Protein AF-A0AAE0X734-F1 (afdb_monomer)

Structure (mmCIF, N/CA/C/O backbone):
data_AF-A0AAE0X734-F1
#
_entry.id   AF-A0AAE0X734-F1
#
loop_
_atom_site.group_PDB
_atom_site.id
_atom_site.type_symbol
_atom_site.label_atom_id
_atom_site.la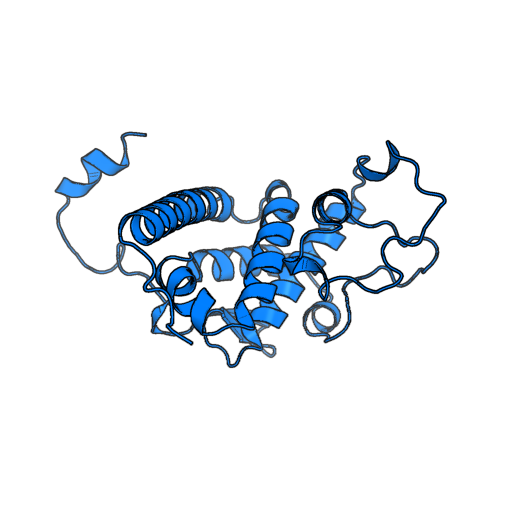bel_alt_id
_atom_site.label_comp_id
_atom_site.label_asym_id
_atom_site.label_entity_id
_atom_site.label_seq_id
_atom_site.pdbx_PDB_ins_code
_atom_site.Cartn_x
_atom_site.Cartn_y
_atom_site.Cartn_z
_atom_site.occupancy
_atom_site.B_iso_or_equiv
_atom_site.auth_seq_id
_atom_site.auth_comp_id
_atom_site.auth_asym_id
_atom_site.auth_atom_id
_atom_site.pdbx_PDB_model_num
ATOM 1 N N . MET A 1 1 ? 3.759 -25.746 28.589 1.00 38.75 1 MET A N 1
ATOM 2 C CA . MET A 1 1 ? 4.638 -24.587 28.319 1.00 38.75 1 MET A CA 1
ATOM 3 C C . MET A 1 1 ? 3.990 -23.387 28.977 1.00 38.75 1 MET A C 1
ATOM 5 O O . MET A 1 1 ? 2.780 -23.261 28.844 1.00 38.75 1 MET A O 1
ATOM 9 N N . VAL A 1 2 ? 4.739 -22.577 29.723 1.00 42.69 2 VAL A N 1
ATOM 10 C CA . VAL A 1 2 ? 4.215 -21.307 30.248 1.00 42.69 2 VAL A CA 1
ATOM 11 C C . VAL A 1 2 ? 4.235 -20.313 29.093 1.00 42.69 2 VAL A C 1
ATOM 13 O O . VAL A 1 2 ? 5.283 -20.139 28.474 1.00 42.69 2 VAL A O 1
ATOM 16 N N . GLY A 1 3 ? 3.092 -19.709 28.772 1.00 50.12 3 GLY A N 1
ATOM 17 C CA . GLY A 1 3 ? 3.089 -18.522 27.925 1.00 50.12 3 GLY A CA 1
ATOM 18 C C . GLY A 1 3 ? 3.701 -17.386 28.731 1.00 50.12 3 GLY A C 1
ATOM 19 O O . GLY A 1 3 ? 3.182 -17.062 29.795 1.00 50.12 3 GLY A O 1
ATOM 20 N N . SER A 1 4 ? 4.822 -16.832 28.274 1.00 60.72 4 SER A N 1
ATOM 21 C CA . SER A 1 4 ? 5.384 -15.626 28.874 1.00 60.72 4 SER A CA 1
ATOM 22 C C . SER A 1 4 ? 4.393 -14.484 28.679 1.00 60.72 4 SER A C 1
ATOM 24 O O . SER A 1 4 ? 4.141 -14.090 27.538 1.00 60.72 4 SER A O 1
ATOM 26 N N . GLU A 1 5 ? 3.836 -13.964 29.772 1.00 70.19 5 GLU A N 1
ATOM 27 C CA . GLU A 1 5 ? 3.133 -12.684 29.739 1.00 70.19 5 GLU A CA 1
ATOM 28 C C . GLU A 1 5 ? 4.082 -11.633 29.151 1.00 70.19 5 GLU A C 1
ATOM 30 O O . GLU A 1 5 ? 5.256 -11.568 29.523 1.00 70.19 5 GLU A O 1
ATOM 35 N N . ILE A 1 6 ? 3.5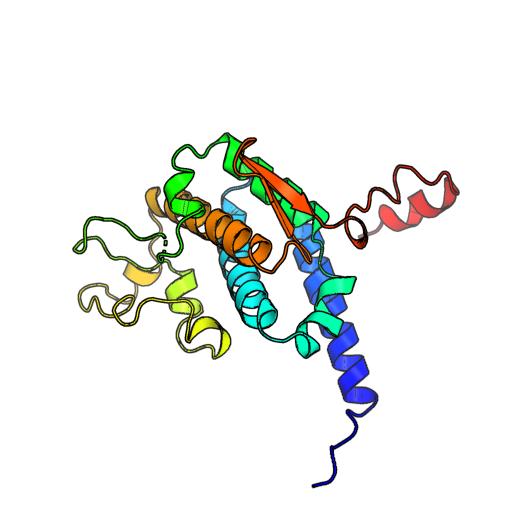92 -10.856 28.182 1.00 73.38 6 ILE A N 1
ATOM 36 C CA . ILE A 1 6 ? 4.374 -9.767 27.599 1.00 73.38 6 ILE A CA 1
ATOM 37 C C . ILE A 1 6 ? 4.492 -8.701 28.682 1.00 73.38 6 ILE A C 1
ATOM 39 O O . ILE A 1 6 ? 3.478 -8.173 29.138 1.00 73.38 6 ILE A O 1
ATOM 43 N N . ASP A 1 7 ? 5.717 -8.419 29.115 1.00 87.00 7 ASP A N 1
ATOM 44 C CA . ASP A 1 7 ? 5.946 -7.511 30.228 1.00 87.00 7 ASP A CA 1
ATOM 45 C C . ASP A 1 7 ? 5.502 -6.075 29.899 1.00 87.00 7 ASP A C 1
ATOM 47 O O . ASP A 1 7 ? 5.453 -5.643 28.741 1.00 87.00 7 ASP A O 1
ATOM 51 N N . GLU A 1 8 ? 5.195 -5.312 30.947 1.00 88.81 8 GLU A N 1
ATOM 52 C CA . GLU A 1 8 ? 4.686 -3.947 30.830 1.00 88.81 8 GLU A CA 1
ATOM 53 C C . GLU A 1 8 ? 5.662 -3.010 30.092 1.00 88.81 8 GLU A C 1
ATOM 55 O O . GLU A 1 8 ? 5.232 -2.099 29.382 1.00 88.81 8 GLU A O 1
ATOM 60 N N . SER A 1 9 ? 6.978 -3.236 30.191 1.00 92.06 9 SER A N 1
ATOM 61 C CA . SER A 1 9 ? 7.972 -2.450 29.456 1.00 92.06 9 SER A CA 1
ATOM 62 C C . SER A 1 9 ? 7.902 -2.757 27.960 1.00 92.06 9 SER A C 1
ATOM 64 O O . SER A 1 9 ? 7.831 -1.833 27.151 1.00 92.06 9 SER A O 1
ATOM 66 N N . THR A 1 10 ? 7.831 -4.032 27.573 1.00 91.38 10 THR A N 1
ATOM 67 C CA . THR A 1 10 ? 7.654 -4.450 26.172 1.00 91.38 10 THR A CA 1
ATOM 68 C C . THR A 1 10 ? 6.346 -3.922 25.571 1.00 91.38 10 THR A C 1
ATOM 70 O O . THR A 1 10 ? 6.359 -3.411 24.447 1.00 91.38 10 THR A O 1
ATOM 73 N N . LEU A 1 11 ? 5.234 -3.939 26.317 1.00 89.88 11 LEU A N 1
ATOM 74 C CA . LEU A 1 11 ? 3.968 -3.333 25.874 1.00 89.88 11 LEU A CA 1
ATOM 75 C C . LEU A 1 11 ? 4.073 -1.805 25.711 1.00 89.88 11 LEU A C 1
ATOM 77 O O . LEU A 1 11 ? 3.583 -1.256 24.720 1.00 89.88 11 LEU A O 1
ATOM 81 N N . ASN A 1 12 ? 4.760 -1.112 26.624 1.00 93.31 12 ASN A N 1
ATOM 82 C CA . ASN A 1 12 ? 5.011 0.328 26.511 1.00 93.31 12 ASN A CA 1
ATOM 83 C C . ASN A 1 12 ? 5.924 0.675 25.319 1.00 93.31 12 ASN A C 1
ATOM 85 O O . ASN A 1 12 ? 5.647 1.634 24.594 1.00 93.31 12 ASN A O 1
ATOM 89 N N . HIS A 1 13 ? 6.967 -0.119 25.056 1.00 95.06 13 HIS A N 1
ATOM 90 C CA . HIS A 1 13 ? 7.813 0.033 23.868 1.00 95.06 13 HIS A CA 1
ATOM 91 C C . HIS A 1 13 ? 7.010 -0.153 22.573 1.00 95.06 13 HIS A C 1
ATOM 93 O O . HIS A 1 13 ? 7.121 0.680 21.671 1.00 95.06 13 HIS A O 1
ATOM 99 N N . LEU A 1 14 ? 6.148 -1.176 22.499 1.00 94.00 14 LEU A N 1
ATOM 100 C CA . LEU A 1 14 ? 5.253 -1.393 21.357 1.00 94.00 14 LEU A CA 1
ATOM 101 C C . LEU A 1 14 ? 4.277 -0.220 21.169 1.00 94.00 14 LEU A C 1
ATOM 103 O O . LEU A 1 14 ? 4.145 0.290 20.057 1.00 94.00 14 LEU A O 1
ATOM 107 N N . SER A 1 15 ? 3.652 0.264 22.248 1.00 94.88 15 SER A N 1
ATOM 108 C CA . SER A 1 15 ? 2.751 1.425 22.209 1.00 94.88 15 SER A CA 1
ATOM 109 C C . SER A 1 15 ? 3.452 2.678 21.671 1.00 94.88 15 SER A C 1
ATOM 111 O O . SER A 1 15 ? 2.907 3.389 20.827 1.00 94.88 15 SER A O 1
ATOM 113 N N . ASN A 1 16 ? 4.688 2.938 22.105 1.00 96.19 16 ASN A N 1
ATOM 114 C CA . ASN A 1 16 ? 5.464 4.089 21.643 1.00 96.19 16 ASN A CA 1
ATOM 115 C C . ASN A 1 16 ? 5.935 3.937 20.186 1.00 96.19 16 ASN A C 1
ATOM 117 O O . ASN A 1 16 ? 5.898 4.914 19.436 1.00 96.19 16 ASN A O 1
ATOM 121 N N . ALA A 1 17 ? 6.299 2.725 19.755 1.00 96.44 17 ALA A N 1
ATOM 122 C CA . ALA A 1 17 ? 6.634 2.435 18.361 1.00 96.44 17 ALA A CA 1
ATOM 123 C C . ALA A 1 17 ? 5.426 2.620 17.423 1.00 96.44 17 ALA A C 1
ATOM 125 O O . ALA A 1 17 ? 5.559 3.260 16.380 1.00 96.44 17 ALA A O 1
ATOM 126 N N . LEU A 1 18 ? 4.240 2.139 17.818 1.00 96.00 18 LEU A N 1
ATOM 127 C CA . LEU A 1 18 ? 2.988 2.329 17.074 1.00 96.00 18 LEU A CA 1
ATOM 128 C C . LEU A 1 18 ? 2.607 3.813 16.978 1.00 96.00 18 LEU A C 1
ATOM 130 O O . LEU A 1 18 ? 2.321 4.295 15.884 1.00 96.00 18 LEU A O 1
ATOM 134 N N . LYS A 1 19 ? 2.687 4.571 18.082 1.00 95.88 19 LYS A N 1
ATOM 135 C CA . LYS A 1 19 ? 2.447 6.028 18.085 1.00 95.88 19 LYS A CA 1
ATOM 136 C C . LYS A 1 19 ? 3.405 6.774 17.155 1.00 95.88 19 LYS A C 1
ATOM 138 O O . LYS A 1 19 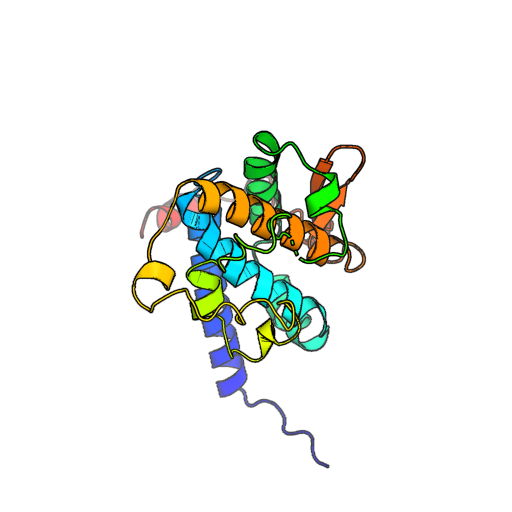? 2.968 7.660 16.423 1.00 95.88 19 LYS A O 1
ATOM 143 N N . LEU A 1 20 ? 4.696 6.430 17.165 1.00 97.31 20 LEU A N 1
ATOM 144 C CA . LEU A 1 20 ? 5.686 7.035 16.271 1.00 97.31 20 LEU A CA 1
ATOM 145 C C . LEU A 1 20 ? 5.372 6.716 14.804 1.00 97.31 20 LEU A C 1
ATOM 147 O O . LEU A 1 20 ? 5.245 7.638 14.000 1.00 97.31 20 LEU A O 1
ATOM 151 N N . ALA A 1 21 ? 5.180 5.434 14.478 1.00 97.00 21 ALA A N 1
ATOM 152 C CA . ALA A 1 21 ? 4.864 4.984 13.126 1.00 97.00 21 ALA A CA 1
ATOM 153 C C . ALA A 1 21 ? 3.587 5.651 12.595 1.00 97.00 21 ALA A C 1
ATOM 155 O O . ALA A 1 21 ? 3.639 6.337 11.576 1.00 97.00 21 ALA A O 1
ATOM 156 N N . ASN A 1 22 ? 2.476 5.561 13.332 1.00 95.56 22 ASN A N 1
ATOM 157 C CA . ASN A 1 22 ? 1.189 6.107 12.904 1.00 95.56 22 ASN A CA 1
ATOM 158 C C . ASN A 1 22 ? 1.201 7.643 12.791 1.00 95.56 22 ASN A C 1
ATOM 160 O O . ASN A 1 22 ? 0.490 8.184 11.939 1.00 95.56 22 ASN A O 1
ATOM 164 N N . ARG A 1 23 ? 2.041 8.363 13.558 1.00 96.00 23 ARG A N 1
ATOM 165 C CA . ARG A 1 23 ? 2.312 9.799 13.327 1.00 96.00 23 ARG A CA 1
ATOM 166 C C . ARG A 1 23 ? 3.054 10.034 12.007 1.00 96.00 23 ARG A C 1
ATOM 168 O O . ARG A 1 23 ? 2.645 10.910 11.248 1.00 96.00 23 ARG A O 1
ATOM 175 N N . THR A 1 24 ? 4.081 9.244 11.685 1.00 97.62 24 THR A N 1
ATOM 176 C CA . THR A 1 24 ? 4.768 9.320 10.382 1.00 97.62 24 THR A CA 1
ATOM 177 C C . THR A 1 24 ? 3.820 8.993 9.224 1.00 97.62 24 THR A C 1
ATOM 179 O O . THR A 1 24 ? 3.740 9.778 8.278 1.00 97.62 24 THR A O 1
ATOM 182 N N . HIS A 1 25 ? 3.029 7.915 9.320 1.00 97.06 25 HIS A N 1
ATOM 183 C CA . HIS A 1 25 ? 2.000 7.575 8.329 1.00 97.06 25 HIS A CA 1
ATOM 184 C C . HIS A 1 25 ? 1.011 8.727 8.139 1.00 97.06 25 HIS A C 1
ATOM 186 O O . HIS A 1 25 ? 0.711 9.086 7.005 1.00 97.06 25 HIS A O 1
ATOM 192 N N . ASN A 1 26 ? 0.560 9.362 9.227 1.00 94.38 26 ASN A N 1
ATOM 193 C CA . ASN A 1 26 ? -0.327 10.527 9.187 1.00 94.38 26 ASN A CA 1
ATOM 194 C C . ASN A 1 26 ? 0.264 11.725 8.424 1.00 94.38 26 ASN A C 1
ATOM 196 O O . ASN A 1 26 ? -0.477 12.403 7.709 1.00 94.38 26 ASN A O 1
ATOM 200 N N . VAL A 1 27 ? 1.561 12.009 8.572 1.00 96.38 27 VAL A N 1
ATOM 201 C CA . VAL A 1 27 ? 2.228 13.103 7.844 1.00 96.38 27 VAL A CA 1
ATOM 202 C C . VAL A 1 27 ? 2.369 12.753 6.362 1.00 96.38 27 VAL A C 1
ATOM 204 O O . VAL A 1 27 ? 1.988 13.548 5.503 1.00 96.38 27 VAL A O 1
ATOM 207 N N . VAL A 1 28 ? 2.856 11.549 6.043 1.00 96.94 28 VAL A N 1
ATOM 208 C CA . VAL A 1 28 ? 3.087 11.137 4.650 1.00 96.94 28 VAL A CA 1
ATOM 209 C C . VAL A 1 28 ? 1.767 11.012 3.877 1.00 96.94 28 VAL A C 1
ATOM 211 O O . VAL A 1 28 ? 1.656 11.537 2.772 1.00 96.94 28 VAL A O 1
ATOM 214 N N . LEU A 1 29 ? 0.726 10.423 4.476 1.00 95.31 29 LEU A N 1
ATOM 215 C CA . LEU A 1 29 ? -0.593 10.249 3.850 1.00 95.31 29 LEU A CA 1
ATOM 216 C C . LEU A 1 29 ? -1.385 11.553 3.637 1.00 95.31 29 LEU A C 1
ATOM 218 O O 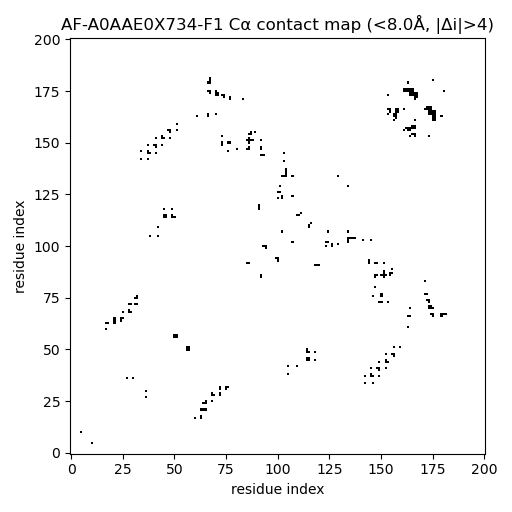. LEU A 1 29 ? -2.452 11.510 3.030 1.00 95.31 29 LEU A O 1
ATOM 222 N N . ARG A 1 30 ? -0.889 12.711 4.093 1.00 94.50 30 ARG A N 1
ATOM 223 C CA . ARG A 1 30 ? -1.461 14.031 3.760 1.00 94.50 30 ARG A CA 1
ATOM 224 C C . ARG A 1 30 ? -0.858 14.656 2.491 1.00 94.50 30 ARG A C 1
ATOM 226 O O . ARG A 1 30 ? -1.374 15.665 2.018 1.00 94.50 30 ARG A O 1
ATOM 233 N N . ARG A 1 31 ? 0.184 14.061 1.889 1.00 94.88 31 ARG A N 1
ATOM 234 C CA . ARG A 1 31 ? 0.775 14.497 0.602 1.00 94.88 31 ARG A CA 1
ATOM 235 C C . ARG A 1 31 ? -0.047 13.976 -0.588 1.00 94.88 31 ARG A C 1
ATOM 237 O O . ARG A 1 31 ? 0.426 13.182 -1.393 1.00 94.88 31 ARG A O 1
ATOM 244 N N . PHE A 1 32 ? -1.327 14.345 -0.630 1.00 90.50 32 PHE A N 1
ATOM 245 C CA . PHE A 1 32 ? -2.334 13.776 -1.533 1.00 90.50 32 PHE A CA 1
ATOM 246 C C . PHE A 1 32 ? -1.930 13.845 -3.016 1.00 90.50 32 PHE A C 1
ATOM 248 O O . PHE A 1 32 ? -1.692 14.928 -3.545 1.00 90.50 32 PHE A O 1
ATOM 255 N N . GLY A 1 33 ? -1.890 12.689 -3.688 1.00 87.19 33 GLY A N 1
ATOM 256 C CA . GLY A 1 33 ? -1.525 12.566 -5.105 1.00 87.19 33 GLY A CA 1
ATOM 257 C C . GLY A 1 33 ? -0.034 12.731 -5.428 1.00 87.19 33 GLY A C 1
ATOM 258 O O . GLY A 1 33 ? 0.325 12.702 -6.602 1.00 87.19 33 GLY A O 1
ATOM 259 N N . ASP A 1 34 ? 0.838 12.896 -4.430 1.00 93.44 34 ASP A N 1
ATOM 260 C CA . ASP A 1 34 ? 2.279 13.063 -4.632 1.00 93.44 34 ASP A CA 1
ATOM 261 C C . ASP A 1 34 ? 2.944 11.729 -5.043 1.00 93.44 34 ASP A C 1
ATOM 263 O O . ASP A 1 34 ? 2.954 10.785 -4.249 1.00 93.44 34 ASP A O 1
ATOM 267 N N . PRO A 1 35 ? 3.544 11.601 -6.242 1.00 91.44 35 PRO A N 1
ATOM 268 C CA . PRO A 1 35 ? 4.210 10.361 -6.640 1.00 91.44 35 PRO A CA 1
ATOM 269 C C . PRO A 1 35 ? 5.457 10.054 -5.793 1.00 91.44 35 PRO A C 1
ATOM 271 O O . PRO A 1 35 ? 5.845 8.892 -5.683 1.00 91.44 35 PRO A O 1
ATOM 274 N N . ASN A 1 36 ? 6.066 11.055 -5.143 1.00 94.19 36 ASN A N 1
ATOM 275 C CA . ASN A 1 36 ? 7.299 10.877 -4.368 1.00 94.19 36 ASN A CA 1
ATOM 276 C C . ASN A 1 36 ? 7.095 10.055 -3.081 1.00 94.19 36 ASN A C 1
ATOM 278 O O . ASN A 1 36 ? 8.070 9.578 -2.505 1.00 94.19 36 ASN A O 1
ATOM 282 N N . ILE A 1 37 ? 5.850 9.864 -2.619 1.00 96.56 37 ILE A N 1
ATOM 283 C CA . ILE A 1 37 ? 5.560 9.020 -1.446 1.00 96.56 37 ILE A CA 1
ATOM 284 C C . ILE A 1 37 ? 5.269 7.555 -1.804 1.00 96.56 37 ILE A C 1
ATOM 286 O O . ILE A 1 37 ? 5.144 6.726 -0.901 1.00 96.56 37 ILE A O 1
ATOM 290 N N . LEU A 1 38 ? 5.173 7.211 -3.094 1.00 97.00 38 LEU A N 1
ATOM 291 C CA . LEU A 1 38 ? 4.832 5.855 -3.535 1.00 97.00 38 LEU A CA 1
ATOM 292 C C . LEU A 1 38 ? 5.779 4.758 -2.997 1.00 97.00 38 LEU A C 1
ATOM 294 O O . LEU A 1 38 ? 5.243 3.741 -2.554 1.00 97.00 38 LEU A O 1
ATOM 298 N N . PRO A 1 39 ? 7.118 4.939 -2.911 1.00 97.19 39 PRO A N 1
ATOM 299 C CA . PRO A 1 39 ? 8.004 3.929 -2.316 1.00 97.19 39 PRO A CA 1
ATOM 300 C C . PRO A 1 39 ? 7.677 3.648 -0.844 1.00 97.19 39 PRO A C 1
ATOM 302 O O . PRO A 1 39 ? 7.587 2.499 -0.415 1.00 97.19 39 PRO A O 1
ATOM 305 N N . TYR A 1 40 ? 7.416 4.702 -0.063 1.00 97.94 40 TYR A N 1
ATOM 306 C CA . TYR A 1 40 ? 7.034 4.582 1.346 1.00 97.94 40 TYR A CA 1
ATOM 307 C C . TYR A 1 40 ? 5.681 3.876 1.518 1.00 97.94 40 TYR A C 1
ATOM 309 O O . TYR A 1 40 ? 5.513 3.061 2.430 1.00 97.94 40 TYR A O 1
ATOM 317 N N . LEU A 1 41 ? 4.716 4.167 0.637 1.00 98.06 41 LEU A N 1
ATOM 318 C CA . LEU A 1 41 ? 3.413 3.502 0.635 1.00 98.06 41 LEU A CA 1
ATOM 319 C C . LEU A 1 41 ? 3.516 2.032 0.222 1.00 98.06 41 LEU A C 1
ATOM 321 O O . LEU A 1 41 ? 2.845 1.203 0.825 1.00 98.06 41 LEU A O 1
ATOM 325 N N . HIS A 1 42 ? 4.366 1.689 -0.748 1.00 98.44 42 HIS A N 1
ATOM 326 C CA . HIS A 1 42 ? 4.612 0.303 -1.160 1.00 98.44 42 HIS A CA 1
ATOM 327 C C . HIS A 1 42 ? 5.216 -0.496 -0.001 1.00 98.44 42 HIS A C 1
ATOM 329 O O . HIS A 1 42 ? 4.635 -1.504 0.399 1.00 98.44 42 HIS A O 1
ATOM 335 N N . VAL A 1 43 ? 6.300 -0.003 0.609 1.00 98.50 43 VAL A N 1
ATOM 336 C CA . VAL A 1 43 ? 6.941 -0.616 1.790 1.00 98.50 43 VAL A CA 1
ATOM 337 C C . VAL A 1 43 ? 5.945 -0.774 2.947 1.00 98.50 43 VAL A C 1
ATOM 339 O O . VAL A 1 43 ? 5.804 -1.865 3.502 1.00 98.50 43 VAL A O 1
ATOM 342 N N . THR A 1 44 ? 5.198 0.288 3.273 1.00 98.31 44 THR A N 1
ATOM 343 C CA . THR A 1 44 ? 4.166 0.259 4.323 1.00 98.31 44 THR A CA 1
ATOM 344 C C . THR A 1 44 ? 3.095 -0.784 4.024 1.00 98.31 44 THR A C 1
ATOM 346 O O . THR A 1 44 ? 2.833 -1.650 4.854 1.00 98.31 44 THR A O 1
ATOM 349 N N . LEU A 1 45 ? 2.460 -0.726 2.852 1.00 98.44 45 LEU A N 1
ATOM 350 C CA . LEU A 1 45 ? 1.324 -1.590 2.543 1.00 98.44 45 LEU A CA 1
ATOM 351 C C . LEU A 1 45 ? 1.747 -3.049 2.330 1.00 98.44 45 LEU A C 1
ATOM 353 O O . LEU A 1 45 ? 0.947 -3.934 2.614 1.00 98.44 45 LEU A O 1
ATOM 357 N N . ALA A 1 46 ? 2.991 -3.329 1.929 1.00 98.38 46 ALA A N 1
ATOM 358 C CA . ALA A 1 46 ? 3.536 -4.687 1.917 1.00 98.38 46 ALA A CA 1
ATOM 359 C C . ALA A 1 46 ? 3.651 -5.258 3.345 1.00 98.38 46 ALA A C 1
ATOM 361 O O . ALA A 1 46 ? 3.221 -6.388 3.592 1.00 98.38 46 ALA A O 1
ATOM 362 N N . PHE A 1 47 ? 4.133 -4.459 4.305 1.00 98.12 47 PHE A N 1
ATOM 363 C CA . PHE A 1 47 ? 4.171 -4.833 5.723 1.00 98.12 47 PHE A CA 1
ATOM 364 C C . PHE A 1 47 ? 2.762 -5.017 6.317 1.00 98.12 47 PHE A C 1
ATOM 366 O O . PHE A 1 47 ? 2.488 -6.041 6.945 1.00 98.12 47 PHE A O 1
ATOM 373 N N . ILE A 1 48 ? 1.829 -4.093 6.050 1.00 97.75 48 ILE A N 1
ATOM 374 C CA . ILE A 1 48 ? 0.425 -4.225 6.478 1.00 97.75 48 ILE A CA 1
ATOM 375 C C . ILE A 1 48 ? -0.246 -5.448 5.835 1.00 97.75 48 ILE A C 1
ATOM 377 O O . ILE A 1 48 ? -0.962 -6.185 6.511 1.00 97.75 48 ILE A O 1
ATOM 381 N N . TYR A 1 49 ? 0.007 -5.725 4.554 1.00 97.75 49 TYR A N 1
ATOM 382 C CA . TYR A 1 49 ? -0.532 -6.905 3.876 1.00 97.75 49 TYR A CA 1
ATOM 383 C C . TYR A 1 49 ? 0.013 -8.217 4.462 1.00 97.75 49 TYR A C 1
ATOM 385 O O . TYR A 1 49 ? -0.752 -9.175 4.610 1.00 97.75 49 TYR A O 1
ATOM 393 N N . HIS A 1 50 ? 1.284 -8.260 4.874 1.00 97.38 50 HIS A N 1
ATOM 394 C CA . HIS A 1 50 ? 1.817 -9.387 5.638 1.00 97.38 50 HIS A CA 1
ATOM 395 C C . HIS A 1 50 ? 1.061 -9.561 6.964 1.00 97.38 50 HIS A C 1
ATOM 397 O O . HIS A 1 50 ? 0.441 -10.610 7.184 1.00 97.38 50 HIS A O 1
ATOM 403 N N . LEU A 1 51 ? 1.038 -8.513 7.800 1.00 96.19 51 LEU A N 1
ATOM 404 C CA . LEU A 1 51 ? 0.400 -8.534 9.122 1.00 96.19 51 LEU A CA 1
ATOM 405 C C . LEU A 1 51 ? -1.106 -8.815 9.063 1.00 96.19 51 LEU A C 1
ATOM 407 O O . LEU A 1 51 ? -1.618 -9.474 9.959 1.00 96.19 51 LEU A O 1
ATOM 411 N N . SER A 1 52 ? -1.794 -8.456 7.972 1.00 95.94 52 SER A N 1
ATOM 412 C CA . SER A 1 52 ? -3.211 -8.789 7.734 1.00 95.94 52 SER A CA 1
ATOM 413 C C . SER A 1 52 ? -3.531 -10.297 7.747 1.00 95.94 52 SER A C 1
ATOM 415 O O . SER A 1 52 ? -4.700 -10.681 7.717 1.00 95.94 52 SER A O 1
ATOM 417 N N . SER A 1 53 ? -2.503 -11.153 7.798 1.00 94.25 53 SER A N 1
ATOM 418 C CA . SER A 1 53 ? -2.606 -12.609 7.965 1.00 94.25 53 SER A CA 1
ATOM 419 C C . SER A 1 53 ? -2.618 -13.082 9.432 1.00 94.25 53 SER A C 1
ATOM 421 O O . SER A 1 53 ? -2.903 -14.253 9.662 1.00 94.25 53 SER A O 1
ATOM 423 N N . SER A 1 54 ? -2.314 -12.214 10.407 1.00 95.19 54 SER A N 1
ATOM 424 C CA . SER A 1 54 ? -2.346 -12.492 11.855 1.00 95.19 54 SER A CA 1
ATOM 425 C C . SER A 1 54 ? -3.357 -11.563 12.542 1.00 95.19 54 SER A C 1
ATOM 427 O O . SER A 1 54 ? -3.102 -10.360 12.671 1.00 95.19 54 SER A O 1
ATOM 429 N N . PRO A 1 55 ? -4.508 -12.086 13.006 1.00 94.69 55 PRO A N 1
ATOM 430 C CA . PRO A 1 55 ? -5.458 -11.319 13.811 1.00 94.69 55 PRO A CA 1
ATOM 431 C C . PRO A 1 55 ? -4.824 -10.716 15.072 1.00 94.69 55 PRO A C 1
ATOM 433 O O . PRO A 1 55 ? -5.199 -9.621 15.481 1.00 94.69 55 PRO A O 1
ATOM 436 N N . GLU A 1 56 ? -3.841 -11.403 15.654 1.00 94.44 56 GLU A N 1
ATOM 437 C CA . GLU A 1 56 ? -3.141 -11.017 16.880 1.00 94.44 56 GLU A CA 1
ATOM 438 C C . GLU A 1 56 ? -2.302 -9.753 16.661 1.00 94.44 56 GLU A C 1
ATOM 440 O O . GLU A 1 56 ? -2.417 -8.797 17.423 1.00 94.44 56 GLU A O 1
ATOM 445 N N . ALA A 1 57 ? -1.510 -9.699 15.584 1.00 94.19 57 ALA A N 1
ATOM 446 C CA . ALA A 1 57 ? -0.737 -8.506 15.242 1.00 94.19 57 ALA A CA 1
ATOM 447 C C . ALA A 1 57 ? -1.645 -7.331 14.835 1.00 94.19 57 ALA A C 1
ATOM 449 O O . ALA A 1 57 ? -1.410 -6.184 15.227 1.00 94.19 57 ALA A O 1
ATOM 450 N N . MET A 1 58 ? -2.718 -7.615 14.089 1.00 96.44 58 MET A N 1
ATOM 451 C CA . MET A 1 58 ? -3.679 -6.590 13.678 1.00 96.44 58 MET A CA 1
ATOM 452 C C . MET A 1 58 ? -4.506 -6.043 14.847 1.00 96.44 58 MET A C 1
ATOM 454 O O . MET A 1 58 ? -4.935 -4.897 14.764 1.00 96.44 58 MET A O 1
ATOM 458 N N . ALA A 1 59 ? -4.682 -6.781 15.948 1.00 95.38 59 ALA A N 1
ATOM 459 C CA . ALA A 1 59 ? -5.351 -6.269 17.146 1.00 95.38 59 ALA A CA 1
ATOM 460 C C . ALA A 1 59 ? -4.616 -5.066 17.772 1.00 95.38 59 ALA A C 1
ATOM 462 O O . ALA A 1 59 ? -5.270 -4.165 18.293 1.00 95.38 59 ALA A O 1
ATOM 463 N N . TYR A 1 60 ? -3.282 -5.017 17.671 1.00 94.56 60 TYR A N 1
ATOM 464 C CA . TYR A 1 60 ? -2.476 -3.877 18.127 1.00 94.56 60 TYR A CA 1
ATOM 465 C C . TYR A 1 60 ? -2.347 -2.775 17.070 1.00 94.56 60 TYR A C 1
ATOM 467 O O . TYR A 1 60 ? -2.374 -1.596 17.409 1.00 94.56 60 TYR A O 1
ATOM 475 N N . LEU A 1 61 ? -2.181 -3.138 15.793 1.00 94.81 61 LEU A N 1
ATOM 476 C CA . LEU A 1 61 ? -1.899 -2.161 14.735 1.00 94.81 61 LEU A CA 1
ATOM 477 C C . LEU A 1 61 ? -3.158 -1.478 14.187 1.00 94.81 61 LEU A C 1
ATOM 479 O O . LEU A 1 61 ? -3.149 -0.275 13.931 1.00 94.81 61 LEU A O 1
ATOM 483 N N . ALA A 1 62 ? -4.232 -2.236 13.966 1.00 95.81 62 ALA A N 1
ATOM 484 C CA . ALA A 1 62 ? -5.397 -1.752 13.236 1.00 95.81 62 ALA A CA 1
ATOM 485 C C . ALA A 1 62 ? -6.202 -0.624 13.912 1.00 95.81 62 ALA A C 1
ATOM 487 O O . ALA A 1 62 ? -6.796 0.135 13.150 1.00 95.81 62 ALA A O 1
ATOM 488 N N . PRO A 1 63 ? -6.272 -0.480 15.254 1.00 94.81 63 PRO A N 1
ATOM 489 C CA . PRO A 1 63 ? -6.997 0.629 15.883 1.00 94.81 63 PRO A CA 1
ATOM 490 C C . PRO A 1 63 ? -6.443 2.013 15.516 1.00 94.81 63 PRO A C 1
ATOM 492 O O . PRO A 1 63 ? -7.217 2.900 15.170 1.00 94.81 63 PRO A O 1
ATOM 495 N N . ASP A 1 64 ? -5.116 2.170 15.541 1.00 93.69 64 ASP A N 1
ATOM 496 C CA . ASP A 1 64 ? -4.437 3.464 15.371 1.00 93.69 64 ASP A CA 1
ATOM 497 C C . ASP A 1 64 ? -3.939 3.721 13.933 1.00 93.69 64 ASP A C 1
ATOM 499 O O . ASP A 1 64 ? -3.538 4.842 13.600 1.00 93.69 64 ASP A O 1
ATOM 503 N N . PHE A 1 65 ? -3.921 2.698 13.068 1.00 96.69 65 PHE A N 1
ATOM 504 C CA . PHE A 1 65 ? -3.455 2.855 11.689 1.00 96.69 65 PHE A CA 1
ATOM 505 C C . PHE A 1 65 ? -4.420 3.745 10.876 1.00 96.69 65 PHE A C 1
ATOM 507 O O . PHE A 1 65 ? -5.635 3.538 10.913 1.00 96.69 65 PHE A O 1
ATOM 514 N N . PRO A 1 66 ? -3.926 4.731 10.099 1.00 96.56 66 PRO A N 1
ATOM 515 C CA . PRO A 1 66 ? -4.763 5.747 9.450 1.00 96.56 66 PRO A CA 1
ATOM 516 C C . PRO A 1 66 ? -5.479 5.247 8.175 1.00 96.56 66 PRO A C 1
ATOM 518 O O . PRO A 1 66 ? -5.272 5.760 7.068 1.00 96.56 66 PRO A O 1
ATOM 521 N N . TRP A 1 67 ? -6.367 4.257 8.316 1.00 97.56 67 TRP A N 1
ATOM 522 C CA . TRP A 1 67 ? -7.099 3.611 7.217 1.00 97.56 67 TRP A CA 1
ATOM 523 C C . TRP A 1 67 ? -7.865 4.592 6.324 1.00 97.56 67 TRP A C 1
ATOM 525 O O . TRP A 1 67 ? -7.767 4.499 5.102 1.00 97.56 67 TRP A O 1
ATOM 535 N N . LYS A 1 68 ? -8.578 5.574 6.899 1.00 96.31 68 LYS A N 1
ATOM 536 C CA . LYS A 1 68 ? -9.352 6.552 6.112 1.00 96.31 68 LYS A CA 1
ATOM 537 C C . LYS A 1 68 ? -8.452 7.427 5.233 1.00 96.31 68 LYS A C 1
ATOM 539 O O . LYS A 1 68 ? -8.769 7.633 4.064 1.00 96.31 68 LYS A O 1
ATOM 544 N N . LEU A 1 69 ? -7.305 7.883 5.752 1.00 96.38 69 LEU A N 1
ATOM 545 C CA . LEU A 1 69 ? -6.306 8.605 4.951 1.00 96.38 69 LEU A CA 1
ATOM 546 C C . LEU A 1 69 ? -5.668 7.696 3.893 1.00 96.38 69 LEU A C 1
ATOM 548 O O . LEU A 1 69 ? -5.415 8.150 2.782 1.00 96.38 69 LEU A O 1
ATOM 552 N N . THR A 1 70 ? -5.471 6.411 4.202 1.00 97.69 70 THR A N 1
ATOM 553 C CA . THR A 1 70 ? -4.983 5.410 3.240 1.00 97.69 70 THR A CA 1
ATOM 554 C C . THR A 1 70 ? -5.961 5.239 2.074 1.00 97.69 70 THR A C 1
ATOM 556 O O . THR A 1 70 ? -5.553 5.369 0.925 1.00 97.69 70 THR A O 1
ATOM 559 N N . ALA A 1 71 ? -7.257 5.044 2.340 1.00 98.00 71 ALA A N 1
ATOM 560 C CA . ALA A 1 71 ? -8.286 4.948 1.300 1.00 98.00 71 ALA A CA 1
ATOM 561 C C . ALA A 1 71 ? -8.381 6.231 0.451 1.00 98.00 71 ALA A C 1
ATOM 563 O O . ALA A 1 71 ? -8.397 6.161 -0.777 1.00 98.00 71 ALA A O 1
ATOM 564 N N . VAL A 1 72 ? -8.366 7.412 1.087 1.00 97.00 72 VAL A N 1
ATOM 565 C CA . VAL A 1 72 ? -8.340 8.705 0.376 1.00 97.00 72 VAL A CA 1
ATOM 566 C C . VAL A 1 72 ? -7.099 8.820 -0.514 1.00 97.00 72 VAL A C 1
ATOM 568 O O . VAL A 1 72 ? -7.228 9.204 -1.675 1.00 97.00 72 VAL A O 1
ATOM 571 N N . MET A 1 73 ? -5.917 8.445 -0.016 1.00 96.88 73 MET A N 1
ATOM 572 C CA . MET A 1 73 ? -4.671 8.471 -0.783 1.00 96.88 73 MET A CA 1
ATOM 573 C C . MET A 1 73 ? -4.718 7.532 -1.995 1.00 96.88 73 MET A C 1
ATOM 575 O O . MET A 1 73 ? -4.435 7.969 -3.111 1.00 96.88 73 MET A O 1
ATOM 579 N N . LEU A 1 74 ? -5.135 6.275 -1.808 1.00 97.75 74 LEU A N 1
ATOM 580 C CA . LEU A 1 74 ? -5.292 5.310 -2.901 1.00 97.75 74 LEU A CA 1
ATOM 581 C C . LEU A 1 74 ? -6.254 5.845 -3.980 1.00 97.75 74 LEU A C 1
ATOM 583 O O . LEU A 1 74 ? -5.937 5.801 -5.169 1.00 97.75 74 LEU A O 1
ATOM 587 N N . ASN A 1 75 ? -7.364 6.469 -3.570 1.00 97.62 75 ASN A N 1
ATOM 588 C CA . ASN A 1 75 ? -8.302 7.131 -4.480 1.00 97.62 75 ASN A CA 1
ATOM 589 C C . ASN A 1 75 ? -7.701 8.334 -5.229 1.00 97.62 75 ASN A C 1
ATOM 591 O O . ASN A 1 75 ? -8.176 8.655 -6.319 1.00 97.62 75 ASN A O 1
ATOM 595 N N . THR A 1 76 ? -6.662 9.005 -4.711 1.00 96.44 76 THR A N 1
ATOM 596 C CA . THR A 1 76 ? -5.964 10.047 -5.490 1.00 96.44 76 THR A CA 1
ATOM 597 C C . THR A 1 76 ? -5.157 9.460 -6.643 1.00 96.44 76 THR A C 1
ATOM 599 O O . THR A 1 76 ? -5.173 10.026 -7.734 1.00 96.44 76 THR A O 1
ATOM 602 N N . PHE A 1 77 ? -4.529 8.297 -6.445 1.00 95.12 77 PHE A N 1
ATOM 603 C CA . PHE A 1 77 ? -3.767 7.618 -7.491 1.00 95.12 77 PHE A CA 1
ATOM 604 C C . PHE A 1 77 ? -4.673 6.953 -8.538 1.00 95.12 77 PHE A C 1
ATOM 606 O O . PHE A 1 77 ? -4.386 7.081 -9.732 1.00 95.12 77 PHE A O 1
ATOM 613 N N . LEU A 1 78 ? -5.796 6.344 -8.122 1.00 94.69 78 LEU A N 1
ATOM 614 C CA . LEU A 1 78 ? -6.790 5.736 -9.027 1.00 94.69 78 LEU A CA 1
ATOM 615 C C . LEU A 1 78 ? -7.289 6.693 -10.118 1.00 94.69 78 LEU A C 1
ATOM 617 O O . LEU A 1 78 ? -7.441 6.282 -11.261 1.00 94.69 78 LEU A O 1
ATOM 621 N N . ARG A 1 79 ? -7.453 7.990 -9.816 1.00 92.12 79 ARG A N 1
ATOM 622 C CA . ARG A 1 79 ? -7.858 9.020 -10.802 1.00 92.12 79 ARG A CA 1
ATOM 623 C C . ARG A 1 79 ? -6.946 9.109 -12.032 1.00 92.12 79 ARG A C 1
ATOM 625 O O . ARG A 1 79 ? -7.366 9.631 -13.058 1.00 92.12 79 ARG A O 1
ATOM 632 N N . SER A 1 80 ? -5.702 8.647 -11.908 1.00 87.12 80 SER A N 1
ATOM 633 C CA . SER A 1 80 ? -4.683 8.634 -12.966 1.00 87.12 80 SER A CA 1
ATOM 634 C C . SER A 1 80 ? -4.356 7.227 -13.477 1.00 87.12 80 SER A C 1
ATOM 636 O O . SER A 1 80 ? -3.388 7.054 -14.212 1.00 87.12 80 SER A O 1
ATOM 638 N N . PHE A 1 81 ? -5.107 6.215 -13.039 1.00 89.94 81 PHE A N 1
ATOM 639 C CA . PHE A 1 81 ? -4.838 4.812 -13.314 1.00 89.94 81 PHE A CA 1
ATOM 640 C C . PHE A 1 81 ? -5.968 4.212 -14.157 1.00 89.94 81 PHE A C 1
ATOM 642 O O . PHE A 1 81 ? -7.145 4.494 -13.944 1.00 89.94 81 PHE A O 1
ATOM 649 N N . HIS A 1 82 ? -5.610 3.408 -15.157 1.00 87.06 82 HIS A N 1
ATOM 650 C CA . HIS A 1 82 ? -6.567 2.926 -16.162 1.00 87.06 82 HIS A CA 1
ATOM 651 C C . HIS A 1 82 ? -6.712 1.398 -16.184 1.00 87.06 82 HIS A C 1
ATOM 653 O O . HIS A 1 82 ? -7.735 0.880 -16.627 1.00 87.06 82 HIS A O 1
ATOM 659 N N . SER A 1 83 ? -5.724 0.665 -15.668 1.00 88.62 83 SER A N 1
ATOM 660 C CA . SER A 1 83 ? -5.607 -0.790 -15.824 1.00 88.62 83 SER A CA 1
ATOM 661 C C . SER A 1 83 ? -6.157 -1.562 -14.618 1.00 88.62 83 SER A C 1
ATOM 663 O O . SER A 1 83 ? -5.451 -2.390 -14.043 1.00 88.62 83 SER A O 1
ATOM 665 N N . HIS A 1 84 ? -7.396 -1.276 -14.203 1.00 92.50 84 HIS A N 1
ATOM 666 C CA . HIS A 1 84 ? -8.018 -1.800 -12.971 1.00 92.50 84 HIS A CA 1
ATOM 667 C C . HIS A 1 84 ? -7.897 -3.328 -12.808 1.00 92.50 84 HIS A C 1
ATOM 669 O O . HIS A 1 84 ? -7.454 -3.812 -11.766 1.00 92.50 84 HIS A O 1
ATOM 675 N N . SER A 1 85 ? -8.083 -4.083 -13.892 1.00 92.94 85 SER A N 1
ATOM 676 C CA . SER A 1 85 ? -7.930 -5.545 -13.910 1.00 92.94 85 SER A CA 1
ATOM 677 C C . SER A 1 85 ? -6.528 -6.065 -13.532 1.00 92.94 85 SER A C 1
ATOM 679 O O . SER A 1 85 ? -6.380 -7.247 -13.218 1.00 92.94 85 SER A O 1
ATOM 681 N N . ARG A 1 86 ? -5.480 -5.223 -13.561 1.00 92.31 86 ARG A N 1
ATOM 682 C CA . ARG A 1 86 ? -4.129 -5.569 -13.070 1.00 92.31 86 ARG A CA 1
ATOM 683 C C . ARG A 1 86 ? -4.026 -5.460 -11.545 1.00 92.31 86 ARG A C 1
ATOM 685 O O . ARG A 1 86 ? -3.390 -6.316 -10.934 1.00 92.31 86 ARG A O 1
ATOM 692 N N . ILE A 1 87 ? -4.683 -4.474 -10.924 1.00 95.50 87 ILE A N 1
ATOM 693 C CA . ILE A 1 87 ? -4.659 -4.272 -9.461 1.00 95.50 87 ILE A CA 1
ATOM 694 C C . ILE A 1 87 ? -5.667 -5.164 -8.721 1.00 95.50 87 ILE A C 1
ATOM 696 O O . ILE A 1 87 ? -5.394 -5.597 -7.605 1.00 95.50 87 ILE A O 1
ATOM 700 N N . GLU A 1 88 ? -6.772 -5.519 -9.380 1.00 95.69 88 GLU A N 1
ATOM 701 C CA . GLU A 1 88 ? -7.774 -6.494 -8.913 1.00 95.69 88 GLU A CA 1
ATOM 702 C C . GLU A 1 88 ? -7.276 -7.953 -9.017 1.00 95.69 88 GLU A C 1
ATOM 704 O O . GLU A 1 88 ? -7.831 -8.872 -8.408 1.00 95.69 88 GLU A O 1
ATOM 709 N N . SER A 1 89 ? -6.210 -8.183 -9.790 1.00 93.69 89 SER A N 1
ATOM 710 C CA . SER A 1 89 ? -5.628 -9.504 -10.021 1.00 93.69 89 SER A CA 1
ATOM 711 C C . SER A 1 89 ? -5.035 -10.122 -8.753 1.00 93.69 89 SER A C 1
ATOM 713 O O . SER A 1 89 ? -4.461 -9.455 -7.897 1.00 93.69 89 SER A O 1
ATOM 715 N N . GLN A 1 90 ? -5.061 -11.453 -8.673 1.00 91.94 90 GLN A N 1
ATOM 716 C CA . GLN A 1 90 ? -4.334 -12.201 -7.639 1.00 91.94 90 GLN A CA 1
ATOM 717 C C . GLN A 1 90 ? -2.831 -12.363 -7.947 1.00 91.94 90 GLN A C 1
ATOM 719 O O . GLN A 1 90 ? -2.091 -12.875 -7.103 1.00 91.94 90 GLN A O 1
ATOM 724 N N . ARG A 1 91 ? -2.370 -11.970 -9.147 1.00 92.19 91 ARG A N 1
ATOM 725 C CA . ARG A 1 91 ? -0.979 -12.137 -9.608 1.00 92.19 91 ARG A CA 1
ATOM 726 C C . ARG A 1 91 ? -0.089 -10.953 -9.226 1.00 92.19 91 ARG A C 1
ATOM 728 O O . ARG A 1 91 ? -0.525 -9.808 -9.206 1.00 92.19 91 ARG A O 1
ATOM 735 N N . PHE A 1 92 ? 1.190 -11.235 -8.981 1.00 93.31 92 PHE A N 1
ATOM 736 C CA . PHE A 1 92 ? 2.162 -10.211 -8.609 1.00 93.31 92 PHE A CA 1
ATOM 737 C C . PHE A 1 92 ? 2.398 -9.174 -9.729 1.00 93.31 92 PHE A C 1
ATOM 739 O O . PHE A 1 92 ? 2.463 -9.516 -10.910 1.00 93.31 92 PHE A O 1
ATOM 746 N N . PRO A 1 93 ? 2.528 -7.894 -9.352 1.00 91.62 93 PRO A N 1
ATOM 747 C CA . PRO A 1 93 ? 2.098 -6.254 -10.688 1.00 91.62 93 PRO A CA 1
ATOM 748 C C . PRO A 1 93 ? 3.237 -6.017 -11.684 1.00 91.62 93 PRO A C 1
ATOM 750 O O . PRO A 1 93 ? 3.725 -4.900 -11.799 1.00 91.62 93 PRO A O 1
ATOM 753 N N . GLN A 1 94 ? 3.782 -7.101 -12.241 1.00 85.44 94 GLN A N 1
ATOM 754 C CA . GLN A 1 94 ? 5.045 -7.072 -12.993 1.00 85.44 94 GLN A CA 1
ATOM 755 C C . GLN A 1 94 ? 4.899 -6.621 -14.458 1.00 85.44 94 GLN A C 1
ATOM 757 O O . GLN A 1 94 ? 3.823 -6.711 -15.057 1.00 85.44 94 GLN A O 1
ATOM 762 N N . SER A 1 95 ? 6.014 -6.187 -15.056 1.00 75.50 95 SER A N 1
ATOM 763 C CA . SER A 1 95 ? 6.129 -6.025 -16.510 1.00 75.50 95 SER A CA 1
ATOM 764 C C . SER A 1 95 ? 5.894 -7.362 -17.221 1.00 75.50 95 SER A C 1
ATOM 766 O O . SER A 1 95 ? 6.400 -8.407 -16.804 1.00 75.50 95 SER A O 1
ATOM 768 N N . GLU A 1 96 ? 5.124 -7.333 -18.308 1.00 68.12 96 GLU A N 1
ATOM 769 C CA . GLU A 1 96 ? 4.836 -8.516 -19.132 1.00 68.12 96 GLU A CA 1
ATOM 770 C C . GLU A 1 96 ? 6.058 -8.944 -19.959 1.00 68.12 96 GLU A C 1
ATOM 772 O O . GLU A 1 96 ? 6.204 -10.119 -20.302 1.00 68.12 96 GLU A O 1
ATOM 777 N N . ASN A 1 97 ? 6.988 -8.018 -20.220 1.00 68.19 97 ASN A N 1
ATOM 778 C CA . ASN A 1 97 ? 8.270 -8.346 -20.825 1.00 68.19 97 ASN A CA 1
ATOM 779 C C . ASN A 1 97 ? 9.225 -8.901 -19.758 1.00 68.19 97 ASN A C 1
ATOM 781 O O . ASN A 1 97 ? 9.851 -8.152 -19.009 1.00 68.19 97 ASN A O 1
ATOM 785 N N . ALA A 1 98 ? 9.388 -10.226 -19.739 1.00 59.84 98 ALA A N 1
ATOM 786 C CA . ALA A 1 98 ? 10.266 -10.922 -18.800 1.00 59.84 98 ALA A CA 1
ATOM 787 C C . ALA A 1 98 ? 11.748 -10.486 -18.863 1.00 59.84 98 ALA A C 1
ATOM 789 O O . ALA A 1 98 ? 12.466 -10.678 -17.885 1.00 59.84 98 ALA A O 1
ATOM 790 N N . GLN A 1 99 ? 12.214 -9.881 -19.966 1.00 57.66 99 GLN A N 1
ATOM 791 C CA . GLN A 1 99 ? 13.576 -9.330 -20.065 1.00 57.66 99 GLN A CA 1
ATOM 792 C C . GLN A 1 99 ? 13.718 -7.936 -19.429 1.00 57.66 99 GLN A C 1
ATOM 794 O O . GLN A 1 99 ? 14.835 -7.499 -19.181 1.00 57.66 99 GLN A O 1
ATOM 799 N N . VAL A 1 100 ? 12.603 -7.263 -19.123 1.00 64.62 100 VAL A N 1
ATOM 800 C CA . VAL A 1 100 ? 12.543 -5.962 -18.425 1.00 64.62 100 VAL A CA 1
ATOM 801 C C . VAL A 1 100 ? 12.042 -6.167 -16.984 1.00 64.62 100 VAL A C 1
ATOM 803 O O . VAL A 1 100 ? 11.404 -5.310 -16.381 1.00 64.62 100 VAL A O 1
ATOM 806 N N . ARG A 1 101 ? 12.322 -7.341 -16.401 1.00 74.06 101 ARG A N 1
ATOM 807 C CA . ARG A 1 101 ? 12.152 -7.582 -14.963 1.00 74.06 101 ARG A CA 1
ATOM 808 C C . ARG A 1 101 ? 13.268 -6.870 -14.206 1.00 74.06 101 ARG A C 1
ATOM 810 O O . ARG A 1 101 ? 14.389 -7.376 -14.106 1.00 74.06 101 ARG A O 1
ATOM 817 N N . ARG A 1 102 ? 12.928 -5.689 -13.702 1.00 83.12 102 ARG A N 1
ATOM 818 C CA . ARG A 1 102 ? 13.787 -4.795 -12.931 1.00 83.12 102 ARG A CA 1
ATOM 819 C C . ARG A 1 102 ? 13.048 -4.455 -11.631 1.00 83.12 102 ARG A C 1
ATOM 821 O O . ARG A 1 102 ? 12.155 -3.613 -11.670 1.00 83.12 102 ARG A O 1
ATOM 828 N N . PRO A 1 103 ? 13.330 -5.156 -10.516 1.00 91.94 103 PRO A N 1
ATOM 829 C CA . PRO A 1 103 ? 12.747 -4.830 -9.219 1.00 91.94 103 PRO A CA 1
ATOM 830 C C . PRO A 1 103 ? 13.001 -3.368 -8.851 1.00 91.94 103 PRO A C 1
ATOM 832 O O . PRO A 1 103 ? 14.008 -2.779 -9.252 1.00 91.94 103 PRO A O 1
ATOM 835 N N . LEU A 1 104 ? 12.083 -2.787 -8.086 1.00 94.00 104 LEU A N 1
ATOM 836 C CA . LEU A 1 104 ? 12.196 -1.400 -7.643 1.00 94.00 104 LEU A CA 1
ATOM 837 C C . LEU A 1 104 ? 13.333 -1.253 -6.607 1.00 94.00 104 LEU A C 1
ATOM 839 O O . LEU A 1 104 ? 13.642 -2.228 -5.914 1.00 94.00 104 LEU A O 1
ATOM 843 N N . PRO A 1 105 ? 13.936 -0.061 -6.432 1.00 95.19 105 PRO A N 1
ATOM 844 C CA . PRO A 1 105 ? 14.943 0.167 -5.389 1.00 95.19 105 PRO A CA 1
ATOM 845 C C . PRO A 1 105 ? 14.468 -0.275 -3.993 1.00 95.19 105 PRO A C 1
ATOM 847 O O . PRO A 1 105 ? 15.199 -0.923 -3.242 1.00 95.19 105 PRO A O 1
ATOM 850 N N . GLU A 1 106 ? 13.199 -0.018 -3.669 1.00 96.38 106 GLU A N 1
ATOM 851 C CA . GLU A 1 106 ? 12.562 -0.472 -2.433 1.00 96.38 106 GLU A CA 1
ATOM 852 C C . GLU A 1 106 ? 12.322 -1.992 -2.368 1.00 96.38 106 GLU A C 1
ATOM 854 O O . GLU A 1 106 ? 12.321 -2.545 -1.269 1.00 96.38 106 GLU A O 1
ATOM 859 N N . ASP A 1 107 ? 12.191 -2.700 -3.497 1.00 95.81 107 ASP A N 1
ATOM 860 C CA . ASP A 1 107 ? 12.125 -4.169 -3.502 1.00 95.81 107 ASP A CA 1
ATOM 861 C C . ASP A 1 107 ? 13.463 -4.761 -3.053 1.00 95.81 107 ASP A C 1
ATOM 863 O O . ASP A 1 107 ? 13.496 -5.673 -2.224 1.00 95.81 107 ASP A O 1
ATOM 867 N N . TYR A 1 108 ? 14.575 -4.218 -3.565 1.00 94.62 108 TYR A N 1
ATOM 868 C CA . TYR A 1 108 ? 15.917 -4.602 -3.128 1.00 94.62 108 TYR A CA 1
ATOM 869 C C . TYR A 1 108 ? 16.153 -4.247 -1.654 1.00 94.62 108 TYR A C 1
ATOM 871 O O . TYR A 1 108 ? 16.689 -5.079 -0.924 1.00 94.62 108 TYR A O 1
ATOM 879 N N . ALA A 1 109 ? 15.688 -3.083 -1.187 1.00 95.19 109 ALA A N 1
ATOM 880 C CA . ALA A 1 109 ? 15.779 -2.690 0.223 1.00 95.19 109 ALA A CA 1
ATOM 881 C C . ALA A 1 109 ? 14.924 -3.566 1.167 1.00 95.19 109 ALA A C 1
ATOM 883 O O . ALA A 1 109 ? 15.289 -3.766 2.324 1.00 95.19 109 ALA A O 1
ATOM 884 N N . MET A 1 110 ? 13.801 -4.114 0.686 1.00 97.00 110 MET A N 1
ATOM 885 C CA . MET A 1 110 ? 12.971 -5.065 1.437 1.00 97.00 110 MET A CA 1
ATOM 886 C C . MET A 1 110 ? 13.496 -6.511 1.396 1.00 9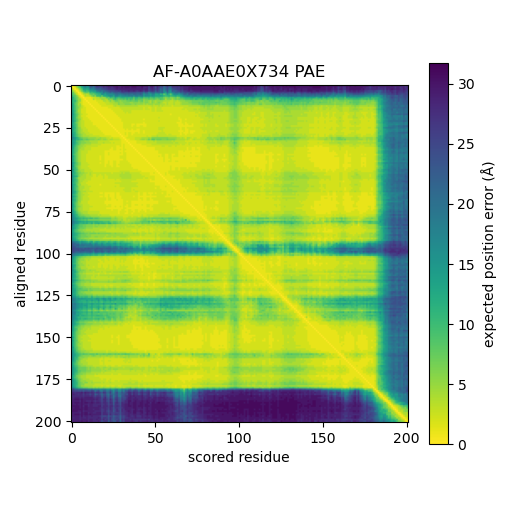7.00 110 MET A C 1
ATOM 888 O O . MET A 1 110 ? 13.069 -7.343 2.202 1.00 97.00 110 MET A O 1
ATOM 892 N N . ARG A 1 111 ? 14.391 -6.853 0.461 1.00 94.00 111 ARG A N 1
ATOM 893 C CA . ARG A 1 111 ? 14.823 -8.235 0.206 1.00 94.00 111 ARG A CA 1
ATOM 894 C C . ARG A 1 111 ? 15.453 -8.877 1.449 1.00 94.00 111 ARG A C 1
ATOM 896 O O . ARG A 1 111 ? 16.464 -8.417 1.964 1.00 94.00 111 ARG A O 1
ATOM 903 N N . GLY A 1 112 ? 14.888 -10.007 1.878 1.00 93.50 112 GLY A N 1
ATOM 904 C CA . GLY A 1 112 ? 15.363 -10.772 3.038 1.00 93.50 112 GLY A CA 1
ATOM 905 C C . GLY A 1 112 ? 14.690 -10.410 4.365 1.00 93.50 112 GLY A C 1
ATOM 906 O O . GLY A 1 112 ? 14.905 -11.104 5.357 1.00 93.50 112 GLY A O 1
ATOM 907 N N . LEU A 1 113 ? 13.829 -9.386 4.400 1.00 96.62 113 LEU A N 1
ATOM 908 C CA . LEU A 1 113 ? 12.970 -9.134 5.555 1.00 96.62 113 LEU A CA 1
ATOM 909 C C . LEU A 1 113 ? 11.867 -10.205 5.624 1.00 96.62 113 LEU A C 1
ATOM 911 O O . LEU A 1 113 ? 11.172 -10.457 4.641 1.00 96.62 113 LEU A O 1
ATOM 915 N N . LEU A 1 114 ? 11.675 -10.815 6.800 1.00 95.56 114 LEU A N 1
ATOM 916 C CA . LEU A 1 114 ? 10.758 -11.956 6.998 1.00 95.56 114 LEU A CA 1
ATOM 917 C C . LEU A 1 114 ? 9.319 -11.694 6.521 1.00 95.56 114 LEU A C 1
ATOM 919 O O . LEU A 1 114 ? 8.602 -12.622 6.152 1.00 95.56 114 LEU A O 1
ATOM 923 N N . TRP A 1 115 ? 8.890 -10.431 6.513 1.00 95.50 115 TRP A N 1
ATOM 924 C CA . TRP A 1 115 ? 7.540 -10.050 6.123 1.00 95.50 115 TRP A C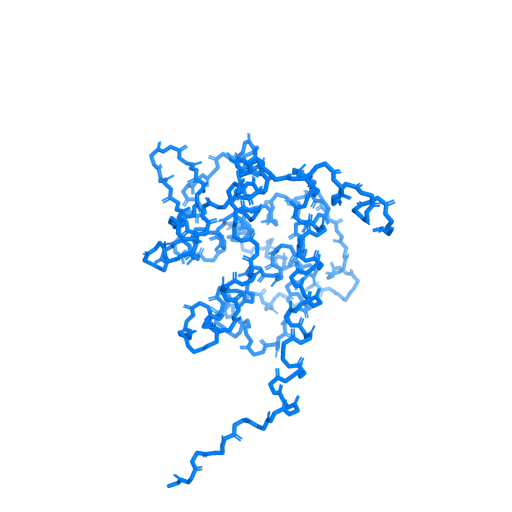A 1
ATOM 925 C C . TRP A 1 115 ? 7.310 -9.964 4.601 1.00 95.50 115 TRP A C 1
ATOM 927 O O . TRP A 1 115 ? 6.156 -10.009 4.176 1.00 95.50 115 TRP A O 1
ATOM 937 N N . VAL A 1 116 ? 8.359 -9.953 3.761 1.00 95.44 116 VAL A N 1
ATOM 938 C CA . VAL A 1 116 ? 8.220 -10.048 2.287 1.00 95.44 116 VAL A CA 1
ATOM 939 C C . VAL A 1 116 ? 8.452 -11.447 1.702 1.00 95.44 116 VAL A C 1
ATOM 941 O O . VAL A 1 116 ? 8.281 -11.619 0.496 1.00 95.44 116 VAL A O 1
ATOM 944 N N . ASP A 1 117 ? 8.764 -12.452 2.530 1.00 89.12 117 ASP A N 1
ATOM 945 C CA . ASP A 1 117 ? 9.026 -13.857 2.139 1.00 89.12 117 ASP A CA 1
ATOM 946 C C . ASP A 1 117 ? 7.993 -14.433 1.146 1.00 89.12 117 ASP A C 1
ATOM 948 O O . ASP A 1 117 ? 8.334 -15.178 0.232 1.00 89.12 117 ASP A O 1
ATOM 952 N N . LYS A 1 118 ? 6.722 -14.030 1.289 1.00 89.75 118 LYS A N 1
ATOM 953 C CA . LYS A 1 118 ? 5.587 -14.482 0.458 1.00 89.75 118 LYS A CA 1
ATOM 954 C C . LYS A 1 118 ? 4.932 -13.356 -0.346 1.00 89.75 118 LYS A C 1
ATOM 956 O O . LYS A 1 118 ? 3.811 -13.517 -0.826 1.00 89.75 118 LYS A O 1
ATOM 961 N N . TYR A 1 119 ? 5.596 -12.205 -0.451 1.00 95.25 119 TYR A N 1
ATOM 962 C CA . TYR A 1 119 ? 5.125 -11.068 -1.243 1.00 95.25 119 TYR A CA 1
ATOM 963 C C . TYR A 1 119 ? 5.677 -11.113 -2.673 1.00 95.25 119 TYR A C 1
ATOM 965 O O . TYR A 1 119 ? 4.910 -10.956 -3.621 1.00 95.25 119 TYR A O 1
ATOM 973 N N . PHE A 1 120 ? 6.978 -11.369 -2.831 1.00 95.06 120 PHE A N 1
ATOM 974 C CA . PHE A 1 120 ? 7.651 -11.393 -4.131 1.00 95.06 120 PHE A CA 1
ATOM 975 C C . PHE A 1 120 ? 7.562 -12.759 -4.843 1.00 95.06 120 PHE A C 1
ATOM 977 O O . PHE A 1 120 ? 7.539 -13.798 -4.181 1.00 95.06 120 PHE A O 1
ATOM 984 N N . PRO A 1 121 ? 7.563 -12.795 -6.191 1.00 92.81 121 PRO A N 1
ATOM 985 C CA . PRO A 1 121 ? 7.808 -14.008 -6.965 1.00 92.81 121 PRO A CA 1
ATOM 986 C C . PRO A 1 121 ? 9.178 -14.610 -6.645 1.00 92.81 121 PRO A C 1
ATOM 988 O O . PRO A 1 121 ? 10.150 -13.885 -6.436 1.00 92.81 121 PRO A O 1
ATOM 991 N N . ALA A 1 122 ? 9.279 -15.940 -6.683 1.00 89.38 122 ALA A N 1
ATOM 992 C CA . ALA A 1 122 ? 10.532 -16.649 -6.410 1.00 89.38 122 ALA A CA 1
ATOM 993 C C . ALA A 1 122 ? 11.672 -16.276 -7.385 1.00 89.38 122 ALA A C 1
ATOM 995 O O . ALA A 1 122 ? 12.842 -16.372 -7.025 1.00 89.38 122 ALA A O 1
ATOM 996 N N . ASP A 1 123 ? 11.329 -15.830 -8.597 1.00 88.81 123 ASP A N 1
ATOM 997 C CA . ASP A 1 123 ? 12.239 -15.403 -9.663 1.00 88.81 123 ASP A CA 1
ATOM 998 C C . ASP A 1 123 ? 12.408 -13.869 -9.771 1.00 88.81 123 ASP A C 1
ATOM 1000 O O . ASP A 1 123 ? 13.063 -13.387 -10.697 1.00 88.81 123 ASP A O 1
ATOM 1004 N N . TRP A 1 124 ? 11.848 -13.084 -8.837 1.00 91.12 124 TRP A N 1
ATOM 1005 C CA . TRP A 1 124 ? 11.843 -11.610 -8.905 1.00 91.12 124 TRP A CA 1
ATOM 1006 C C . TRP A 1 124 ? 13.250 -11.005 -8.888 1.00 91.12 124 TRP A C 1
ATOM 1008 O O . TRP A 1 124 ? 13.576 -10.142 -9.698 1.00 91.12 124 TRP A O 1
ATOM 1018 N N . PHE A 1 125 ? 14.112 -11.512 -8.005 1.00 90.31 125 PHE A N 1
ATOM 1019 C CA . PHE A 1 125 ? 15.486 -11.035 -7.823 1.00 90.31 125 PHE A CA 1
ATOM 1020 C C . PHE A 1 125 ? 16.533 -11.884 -8.568 1.00 90.31 125 PHE A C 1
ATOM 1022 O O . PHE A 1 125 ? 17.708 -11.867 -8.198 1.00 90.31 125 PHE A O 1
ATOM 1029 N N . SER A 1 126 ? 16.118 -12.659 -9.577 1.00 87.50 126 SER A N 1
ATOM 1030 C CA . SER A 1 126 ? 16.985 -13.598 -10.312 1.00 87.50 126 SER A CA 1
ATOM 1031 C C . SER A 1 126 ? 17.671 -13.004 -11.547 1.00 87.50 126 SER A C 1
ATOM 1033 O O . SER A 1 126 ? 18.395 -13.723 -12.228 1.00 87.50 126 SER A O 1
ATOM 1035 N N . ASN A 1 127 ? 17.450 -11.723 -11.859 1.00 83.94 127 ASN A N 1
ATOM 1036 C CA . ASN A 1 127 ? 18.143 -11.039 -12.951 1.00 83.94 127 ASN A CA 1
ATOM 1037 C C . ASN A 1 127 ? 19.570 -10.663 -12.510 1.00 83.94 127 ASN A C 1
ATOM 1039 O O . ASN A 1 127 ? 19.765 -9.729 -11.733 1.00 83.94 127 ASN A O 1
ATOM 1043 N N . ASP A 1 128 ? 20.553 -11.420 -12.994 1.00 80.31 128 ASP A N 1
ATOM 1044 C CA . ASP A 1 128 ? 21.980 -11.322 -12.666 1.00 80.31 128 ASP A CA 1
ATOM 1045 C C . ASP A 1 128 ? 22.723 -10.211 -13.428 1.00 80.31 128 ASP A C 1
ATOM 1047 O O . ASP A 1 128 ? 23.884 -9.933 -13.135 1.00 80.31 128 ASP A O 1
ATOM 1051 N N . LYS A 1 129 ? 22.052 -9.557 -14.383 1.00 82.69 129 LYS A N 1
ATOM 1052 C CA . LYS A 1 129 ? 22.624 -8.501 -15.235 1.00 82.69 129 LYS A CA 1
ATOM 1053 C C . LYS A 1 129 ? 22.514 -7.095 -14.649 1.00 82.69 129 LYS A C 1
ATOM 1055 O O . LYS A 1 129 ? 23.141 -6.191 -15.186 1.00 82.69 129 LYS A O 1
ATOM 1060 N N . ILE A 1 130 ? 21.717 -6.924 -13.594 1.00 82.62 130 ILE A N 1
ATOM 1061 C CA . ILE A 1 130 ? 21.516 -5.642 -12.913 1.00 82.62 130 ILE A CA 1
ATOM 1062 C C . ILE A 1 130 ? 22.643 -5.472 -11.885 1.00 82.62 130 ILE A C 1
ATOM 1064 O O . ILE A 1 130 ? 22.689 -6.195 -10.879 1.00 82.62 130 ILE A O 1
ATOM 1068 N N . ASP A 1 131 ? 23.550 -4.528 -12.132 1.00 85.38 131 ASP A N 1
ATOM 1069 C CA . ASP A 1 131 ? 24.628 -4.181 -11.197 1.00 85.38 131 ASP A CA 1
ATOM 107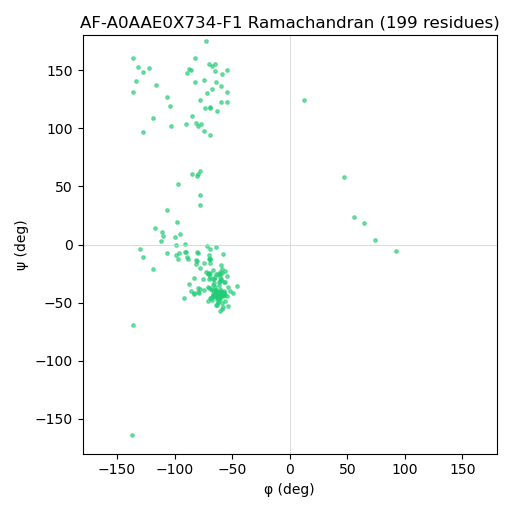0 C C . ASP A 1 131 ? 24.112 -3.406 -9.964 1.00 85.38 131 ASP A C 1
ATOM 1072 O O . ASP A 1 131 ? 22.916 -3.148 -9.820 1.00 85.38 131 ASP A O 1
ATOM 1076 N N . ASP A 1 132 ? 24.985 -3.128 -8.992 1.00 83.75 132 ASP A N 1
ATOM 1077 C CA . ASP A 1 132 ? 24.570 -2.491 -7.734 1.00 83.75 132 ASP A CA 1
ATOM 1078 C C . ASP A 1 132 ? 24.185 -1.009 -7.878 1.00 83.75 132 ASP A C 1
ATOM 1080 O O . ASP A 1 132 ? 23.358 -0.531 -7.097 1.00 83.75 132 ASP A O 1
ATOM 1084 N N . ASP A 1 133 ? 24.684 -0.303 -8.895 1.00 85.19 133 ASP A N 1
ATOM 1085 C CA . ASP A 1 133 ? 24.290 1.082 -9.173 1.00 85.19 133 ASP A CA 1
ATOM 1086 C C . ASP A 1 133 ? 22.935 1.115 -9.905 1.00 85.19 133 ASP A C 1
ATOM 1088 O O . ASP A 1 133 ? 22.042 1.892 -9.548 1.00 85.19 133 ASP A O 1
ATOM 1092 N N . GLU A 1 134 ? 22.711 0.200 -10.858 1.00 84.81 134 GLU A N 1
ATOM 1093 C CA . GLU A 1 134 ? 21.438 0.077 -11.572 1.00 84.81 134 GLU A CA 1
ATOM 1094 C C . GLU A 1 134 ? 20.268 -0.239 -10.617 1.00 84.81 134 GLU A C 1
ATOM 1096 O O . GLU A 1 134 ? 19.157 0.245 -10.844 1.00 84.81 134 GLU A O 1
ATOM 1101 N N . LYS A 1 135 ? 20.491 -0.958 -9.507 1.00 86.06 135 LYS A N 1
ATOM 1102 C CA . LYS A 1 135 ? 19.452 -1.231 -8.481 1.00 86.06 135 LYS A CA 1
ATOM 1103 C C . LYS A 1 135 ? 18.886 0.032 -7.830 1.00 86.06 135 LYS A C 1
ATOM 1105 O O . LYS A 1 135 ? 17.761 0.002 -7.337 1.00 86.06 135 LYS A O 1
ATOM 1110 N N . HIS A 1 136 ? 19.642 1.128 -7.846 1.00 85.19 136 HIS A N 1
ATOM 1111 C CA . HIS A 1 136 ? 19.269 2.409 -7.246 1.00 85.19 136 HIS A CA 1
ATOM 1112 C C . HIS A 1 136 ? 18.900 3.477 -8.295 1.00 85.19 136 HIS A C 1
ATOM 1114 O O . HIS A 1 136 ? 18.425 4.555 -7.938 1.00 85.19 136 HIS A O 1
ATOM 1120 N N . PHE A 1 137 ? 19.096 3.197 -9.588 1.00 86.44 137 PHE A N 1
ATOM 1121 C CA . PHE A 1 137 ? 18.882 4.158 -10.670 1.00 86.44 137 PHE A CA 1
ATOM 1122 C C . PHE A 1 137 ? 17.400 4.272 -11.076 1.00 86.44 137 PHE A C 1
ATOM 1124 O O . PHE A 1 137 ? 16.853 3.407 -11.771 1.00 86.44 137 PHE A O 1
ATOM 1131 N N . GLU A 1 138 ? 16.742 5.359 -10.674 1.00 87.75 138 GLU A N 1
ATOM 1132 C CA . GLU A 1 138 ? 15.326 5.578 -10.983 1.00 87.75 138 GLU A CA 1
ATOM 1133 C C . GLU A 1 138 ? 15.068 5.975 -12.446 1.00 87.75 138 GLU A C 1
ATOM 1135 O O . GLU A 1 138 ? 15.789 6.775 -13.040 1.00 87.75 138 GLU A O 1
ATOM 1140 N N . VAL A 1 139 ? 13.979 5.449 -13.016 1.00 85.56 139 VAL A N 1
ATOM 1141 C CA . VAL A 1 139 ? 13.473 5.809 -14.351 1.00 85.56 139 VAL A CA 1
ATOM 1142 C C . VAL A 1 139 ? 11.973 6.084 -14.294 1.00 85.56 139 VAL A C 1
ATOM 1144 O O . VAL A 1 139 ? 11.266 5.518 -13.466 1.00 85.56 139 VAL A O 1
ATOM 1147 N N . ALA A 1 140 ? 11.458 6.917 -15.202 1.00 84.31 140 ALA A N 1
ATOM 1148 C CA . ALA A 1 140 ? 10.076 7.405 -15.143 1.00 84.31 140 ALA A CA 1
ATOM 1149 C C . ALA A 1 140 ? 8.983 6.309 -15.161 1.00 84.31 140 ALA A C 1
ATOM 1151 O O . ALA A 1 140 ? 7.896 6.546 -14.639 1.00 84.31 140 ALA A O 1
ATOM 1152 N N . SER A 1 141 ? 9.247 5.110 -15.706 1.00 85.00 141 SER A N 1
ATOM 1153 C CA . SER A 1 141 ? 8.285 3.993 -15.642 1.00 85.00 141 SER A CA 1
ATOM 1154 C C . SER A 1 141 ? 8.051 3.500 -14.213 1.00 85.00 141 SER A C 1
ATOM 1156 O O . SER A 1 141 ? 6.923 3.145 -13.869 1.00 85.00 141 SER A O 1
ATOM 1158 N N . MET A 1 142 ? 9.078 3.562 -13.355 1.00 90.44 142 MET A N 1
ATOM 1159 C CA . MET A 1 142 ? 9.013 3.076 -11.977 1.00 90.44 142 MET A CA 1
ATOM 1160 C C . MET A 1 142 ? 7.936 3.801 -11.169 1.00 90.44 142 MET A C 1
ATOM 1162 O O . MET A 1 142 ? 7.339 3.193 -10.292 1.00 90.44 142 MET A O 1
ATOM 1166 N N . SER A 1 143 ? 7.624 5.066 -11.469 1.00 90.75 143 SER A N 1
ATOM 1167 C CA . SER A 1 143 ? 6.526 5.793 -10.815 1.00 90.75 143 SER A CA 1
ATOM 1168 C C . SER A 1 143 ? 5.152 5.172 -11.099 1.00 90.75 143 SER A C 1
ATOM 1170 O O . SER A 1 143 ? 4.330 5.078 -10.189 1.00 90.75 143 SER A O 1
ATOM 1172 N N . GLU A 1 144 ? 4.904 4.704 -12.324 1.00 90.81 144 GLU A N 1
ATOM 1173 C CA . GLU A 1 144 ? 3.653 4.025 -12.686 1.00 90.81 144 GLU A CA 1
ATOM 1174 C C . GLU A 1 144 ? 3.631 2.576 -12.190 1.00 90.81 144 GLU A C 1
ATOM 1176 O O . GLU A 1 144 ? 2.614 2.126 -11.664 1.00 90.81 144 GLU A O 1
ATOM 1181 N N . GLU A 1 145 ? 4.767 1.876 -12.250 1.00 92.75 145 GLU A N 1
ATOM 1182 C CA . GLU A 1 145 ? 4.918 0.541 -11.663 1.00 92.75 145 GLU A CA 1
ATOM 1183 C C . GLU A 1 145 ? 4.638 0.589 -10.150 1.00 92.75 145 GLU A C 1
ATOM 1185 O O . GLU A 1 145 ? 3.774 -0.135 -9.662 1.00 92.75 145 GLU A O 1
ATOM 1190 N N . ARG A 1 146 ? 5.255 1.518 -9.408 1.00 94.62 146 ARG A N 1
ATOM 1191 C CA . ARG A 1 146 ? 4.985 1.768 -7.979 1.00 94.62 146 ARG A CA 1
ATOM 1192 C C . ARG A 1 146 ? 3.526 2.110 -7.698 1.00 94.62 146 ARG A C 1
ATOM 1194 O O . ARG A 1 146 ? 2.966 1.608 -6.724 1.00 94.62 146 ARG A O 1
ATOM 1201 N N . LYS A 1 147 ? 2.895 2.936 -8.540 1.00 95.81 147 LYS A N 1
ATOM 1202 C CA . LYS A 1 147 ? 1.467 3.272 -8.427 1.00 95.81 147 LYS A CA 1
ATOM 1203 C C . LYS A 1 147 ? 0.608 2.013 -8.546 1.00 95.81 147 LYS A C 1
ATOM 1205 O O . LYS A 1 147 ? -0.236 1.772 -7.684 1.00 95.81 147 LYS A O 1
ATOM 1210 N N . GLU A 1 148 ? 0.881 1.165 -9.539 1.00 95.94 148 GLU A N 1
ATOM 1211 C CA . GLU A 1 148 ? 0.244 -0.149 -9.674 1.00 95.94 148 GLU A CA 1
ATOM 1212 C C . GLU A 1 148 ? 0.500 -1.023 -8.432 1.00 95.94 148 GLU A C 1
ATOM 1214 O O . GLU A 1 148 ? -0.423 -1.678 -7.940 1.00 95.94 148 GLU A O 1
ATOM 1219 N N . ARG A 1 149 ? 1.724 -1.001 -7.873 1.00 96.88 149 ARG A N 1
ATOM 1220 C CA . ARG A 1 149 ? 2.071 -1.811 -6.694 1.00 96.88 149 ARG A CA 1
ATOM 1221 C C . ARG A 1 149 ? 1.325 -1.386 -5.429 1.00 96.88 149 ARG A C 1
ATOM 1223 O O . ARG A 1 149 ? 0.771 -2.240 -4.734 1.00 96.88 149 ARG A O 1
ATOM 1230 N N . VAL A 1 150 ? 1.241 -0.083 -5.174 1.00 97.94 150 VAL A N 1
ATOM 1231 C CA . VAL A 1 150 ? 0.481 0.523 -4.068 1.00 97.94 150 VAL A CA 1
ATOM 1232 C C . VAL A 1 150 ? -1.019 0.221 -4.181 1.00 97.94 150 VAL A C 1
ATOM 1234 O O . VAL A 1 150 ? -1.642 -0.190 -3.201 1.00 97.94 150 VAL A O 1
ATOM 1237 N N . LEU A 1 151 ? -1.596 0.362 -5.378 1.00 98.06 151 LEU A N 1
ATOM 1238 C CA . LEU A 1 151 ? -3.025 0.142 -5.624 1.00 98.06 151 LEU A CA 1
ATOM 1239 C C . LEU A 1 151 ? -3.439 -1.331 -5.477 1.00 98.06 151 LEU A C 1
ATOM 1241 O O . LEU A 1 151 ? -4.412 -1.629 -4.781 1.00 98.06 151 LEU A O 1
ATOM 1245 N N . TYR A 1 152 ? -2.668 -2.258 -6.052 1.00 98.12 152 TYR A N 1
ATOM 1246 C CA . TYR A 1 152 ? -2.858 -3.700 -5.852 1.00 98.12 152 TYR A CA 1
ATOM 1247 C C . TYR A 1 152 ? -2.773 -4.080 -4.373 1.00 98.12 152 TYR A C 1
ATOM 1249 O O . TYR A 1 152 ? -3.615 -4.831 -3.894 1.00 98.12 152 TYR A O 1
ATOM 1257 N N . LEU A 1 153 ? -1.797 -3.555 -3.620 1.00 98.44 153 LEU A N 1
ATOM 1258 C CA . LEU A 1 153 ? -1.693 -3.845 -2.186 1.00 98.44 153 LEU A CA 1
ATOM 1259 C C . LEU A 1 153 ? -2.943 -3.372 -1.430 1.00 98.44 153 LEU A C 1
ATOM 1261 O O . LEU A 1 153 ? -3.444 -4.106 -0.578 1.00 98.44 153 LEU A O 1
ATOM 1265 N N . GLY A 1 154 ? -3.509 -2.222 -1.810 1.00 98.25 154 GLY A N 1
ATOM 1266 C CA . GLY A 1 154 ? -4.833 -1.786 -1.363 1.00 98.25 154 GLY A CA 1
ATOM 1267 C C . GLY A 1 154 ? -5.921 -2.835 -1.628 1.00 98.25 154 GLY A C 1
ATOM 1268 O O . GLY A 1 154 ? -6.609 -3.246 -0.694 1.00 98.25 154 GLY A O 1
ATOM 1269 N N . CYS A 1 155 ? -6.044 -3.327 -2.868 1.00 98.31 155 CYS A N 1
ATOM 1270 C CA . CYS A 1 155 ? -7.008 -4.380 -3.235 1.00 98.31 155 CYS A CA 1
ATOM 1271 C C . CYS A 1 155 ? -6.779 -5.686 -2.448 1.00 98.31 155 CYS A C 1
ATOM 1273 O O . CYS A 1 155 ? -7.727 -6.296 -1.952 1.00 98.31 155 CYS A O 1
ATOM 1275 N N . ARG A 1 156 ? -5.519 -6.104 -2.268 1.00 97.81 156 ARG A N 1
ATOM 1276 C CA . ARG A 1 156 ? -5.145 -7.321 -1.527 1.00 97.81 156 ARG A CA 1
ATOM 1277 C C . ARG A 1 156 ? -5.400 -7.223 -0.020 1.00 97.81 156 ARG A C 1
ATOM 1279 O O . ARG A 1 156 ? -5.651 -8.255 0.600 1.00 97.81 156 ARG A O 1
ATOM 1286 N N . ILE A 1 157 ? -5.363 -6.022 0.561 1.00 98.00 157 ILE A N 1
ATOM 1287 C CA . ILE A 1 157 ? -5.781 -5.769 1.950 1.00 98.00 157 ILE A CA 1
ATOM 1288 C C . ILE A 1 157 ? -7.313 -5.696 2.046 1.00 98.00 157 ILE A C 1
ATOM 1290 O O . ILE A 1 157 ? -7.882 -6.291 2.956 1.00 98.00 157 ILE A O 1
ATOM 1294 N N . ALA A 1 158 ? -7.995 -5.042 1.099 1.00 97.88 158 ALA A N 1
ATOM 1295 C CA . ALA A 1 158 ? -9.459 -4.972 1.073 1.00 97.88 158 ALA A CA 1
ATOM 1296 C C . ALA A 1 158 ? -10.122 -6.358 0.935 1.00 97.88 158 ALA A C 1
ATOM 1298 O O . ALA A 1 158 ? -11.134 -6.637 1.578 1.00 97.88 158 ALA A O 1
ATOM 1299 N N . ALA A 1 159 ? -9.490 -7.272 0.191 1.00 96.62 159 ALA A N 1
ATOM 1300 C CA . ALA A 1 159 ? -9.897 -8.673 0.068 1.00 96.62 159 ALA A CA 1
ATOM 1301 C C . ALA A 1 159 ? -9.823 -9.489 1.384 1.00 96.62 159 ALA A C 1
ATOM 1303 O O . ALA A 1 159 ? -10.187 -10.664 1.394 1.00 96.62 159 ALA A O 1
ATOM 1304 N N . ARG A 1 160 ? -9.371 -8.903 2.503 1.00 94.56 160 ARG A N 1
ATOM 1305 C CA . ARG A 1 160 ? -9.419 -9.502 3.849 1.00 94.56 160 ARG A CA 1
ATOM 1306 C C . ARG A 1 160 ? -10.776 -9.234 4.512 1.00 94.56 160 ARG A C 1
ATOM 1308 O O . ARG A 1 160 ? -10.863 -8.565 5.541 1.00 94.56 160 ARG A O 1
ATOM 1315 N N . ASP A 1 161 ? -11.837 -9.730 3.880 1.00 90.25 161 ASP A N 1
ATOM 1316 C CA . ASP A 1 161 ? -13.236 -9.610 4.322 1.00 90.25 161 ASP A CA 1
ATOM 1317 C C . ASP A 1 161 ? -13.721 -8.158 4.549 1.00 90.25 161 ASP A C 1
ATOM 1319 O O . ASP A 1 161 ? -14.626 -7.928 5.349 1.00 90.25 161 ASP A O 1
ATOM 1323 N N . GLY A 1 162 ? -13.095 -7.156 3.911 1.00 90.12 162 GLY A N 1
ATOM 1324 C CA . GLY A 1 162 ? -13.416 -5.738 4.123 1.00 90.12 162 GLY A CA 1
ATOM 1325 C C . GLY A 1 162 ? -13.127 -5.219 5.540 1.00 90.12 162 GLY A C 1
ATOM 1326 O O . GLY A 1 162 ? -13.679 -4.202 5.946 1.00 90.12 162 GLY A O 1
ATOM 1327 N N . LYS A 1 163 ? -12.297 -5.910 6.337 1.00 94.31 163 LYS A N 1
ATOM 1328 C CA . LYS A 1 163 ? -12.127 -5.627 7.779 1.00 94.31 163 LYS A CA 1
ATOM 1329 C C . LYS A 1 163 ? -11.570 -4.240 8.105 1.00 94.31 163 LYS A C 1
ATOM 1331 O O . LYS A 1 163 ? -11.851 -3.733 9.192 1.00 94.31 163 LYS A O 1
ATOM 1336 N N . TRP A 1 164 ? -10.822 -3.623 7.190 1.00 96.62 164 TRP A N 1
ATOM 1337 C CA . TRP A 1 164 ? -10.077 -2.379 7.426 1.00 96.62 164 TRP A CA 1
ATOM 1338 C C . TRP A 1 164 ? -10.238 -1.395 6.264 1.00 96.62 164 TRP A C 1
ATOM 1340 O O . TRP A 1 164 ? -10.928 -0.385 6.388 1.00 96.62 164 TRP A O 1
ATOM 1350 N N . LEU A 1 165 ? -9.644 -1.734 5.116 1.00 97.56 165 LEU A N 1
ATOM 1351 C CA . LEU A 1 165 ? -9.970 -1.161 3.813 1.00 97.56 165 LEU A CA 1
ATOM 1352 C C . LEU A 1 165 ? -11.109 -1.961 3.180 1.00 97.56 165 LEU A C 1
ATOM 1354 O O . LEU A 1 165 ? -11.208 -3.172 3.376 1.00 97.56 165 LEU A O 1
ATOM 1358 N N . CYS A 1 166 ? -11.889 -1.280 2.352 1.00 98.12 166 CYS A N 1
ATOM 1359 C CA . CYS A 1 166 ? -12.855 -1.859 1.429 1.00 98.12 166 CYS A CA 1
ATOM 1360 C C . CYS A 1 166 ? -12.502 -1.398 0.007 1.00 98.12 166 CYS A C 1
ATOM 1362 O O . CYS A 1 166 ? -11.926 -0.322 -0.166 1.00 98.12 166 CYS A O 1
ATOM 1364 N N . TYR A 1 167 ? -12.841 -2.193 -1.006 1.00 97.94 167 TYR A N 1
ATOM 1365 C CA . TYR A 1 167 ? -12.711 -1.816 -2.414 1.00 97.94 167 TYR A CA 1
ATOM 1366 C C . TYR A 1 167 ? -13.973 -2.233 -3.160 1.00 97.94 167 TYR A C 1
ATOM 1368 O O . TYR A 1 167 ? -14.428 -3.367 -3.016 1.00 97.94 167 TYR A O 1
ATOM 1376 N N . ASP A 1 168 ? -14.524 -1.302 -3.926 1.00 96.62 168 ASP A N 1
ATOM 1377 C CA . ASP A 1 168 ? -15.655 -1.509 -4.820 1.00 96.62 168 ASP A CA 1
ATOM 1378 C C . ASP A 1 168 ? -15.132 -1.585 -6.261 1.00 96.62 168 ASP A C 1
ATOM 1380 O O . ASP A 1 168 ? -14.523 -0.629 -6.747 1.00 96.62 168 ASP A O 1
ATOM 1384 N N . SER A 1 169 ? -15.353 -2.724 -6.922 1.00 93.81 169 SER A N 1
ATOM 1385 C CA . SER A 1 169 ? -14.951 -2.982 -8.311 1.00 93.81 169 SER A CA 1
ATOM 1386 C C . SER A 1 169 ? -15.868 -2.340 -9.350 1.00 93.81 169 SER A C 1
ATOM 1388 O O . SER A 1 169 ? -15.446 -2.163 -10.487 1.00 93.81 169 SER A O 1
ATOM 1390 N N . ASP A 1 170 ? -17.102 -1.986 -8.987 1.00 93.75 170 ASP A N 1
ATOM 1391 C CA . ASP A 1 170 ? -18.081 -1.431 -9.927 1.00 93.75 170 ASP A CA 1
ATOM 1392 C C . ASP A 1 170 ? -17.931 0.095 -10.024 1.00 93.75 170 ASP A C 1
ATOM 1394 O O . ASP A 1 170 ? -18.097 0.677 -11.098 1.00 93.75 170 ASP A O 1
ATOM 1398 N N . SER A 1 171 ? -17.570 0.754 -8.914 1.00 94.50 171 SER A N 1
ATOM 1399 C CA . SER A 1 171 ? -17.217 2.184 -8.900 1.00 94.50 171 SER A CA 1
ATOM 1400 C C . SER A 1 171 ? -15.709 2.465 -8.975 1.00 94.50 171 SER A C 1
ATOM 1402 O O . SER A 1 171 ? -15.327 3.631 -9.113 1.00 94.50 171 SER A O 1
ATOM 1404 N N . HIS A 1 172 ? -14.869 1.424 -8.894 1.00 95.38 172 HIS A N 1
ATOM 1405 C CA . HIS A 1 172 ? -13.411 1.483 -8.727 1.00 95.38 172 HIS A CA 1
ATOM 1406 C C . HIS A 1 172 ? -12.979 2.466 -7.623 1.00 95.38 172 HIS A C 1
ATOM 1408 O O . HIS A 1 172 ? -12.222 3.405 -7.876 1.00 95.38 172 HIS A O 1
ATOM 1414 N N . GLN A 1 173 ? -13.452 2.272 -6.387 1.00 96.94 173 GLN A N 1
ATOM 1415 C CA . GLN A 1 173 ? -13.103 3.140 -5.249 1.00 96.94 173 GLN A CA 1
ATOM 1416 C C . GLN A 1 173 ? -12.721 2.365 -3.989 1.00 96.94 173 GLN A C 1
ATOM 1418 O O . GLN A 1 173 ? -13.352 1.378 -3.612 1.00 96.94 173 GLN A O 1
ATOM 1423 N N . PHE A 1 174 ? -11.712 2.878 -3.282 1.00 98.00 174 PHE A N 1
ATOM 1424 C CA . PHE A 1 174 ? -11.406 2.475 -1.917 1.00 98.00 174 PHE A CA 1
ATOM 1425 C C . PHE A 1 174 ? -12.279 3.210 -0.905 1.00 98.00 174 PHE A C 1
ATOM 1427 O O . PHE A 1 174 ? -12.475 4.427 -0.965 1.00 98.00 174 PHE A O 1
ATOM 1434 N N . SER A 1 175 ? -12.715 2.467 0.098 1.00 98.06 175 SER A N 1
ATOM 1435 C CA . SER A 1 175 ? -13.349 2.973 1.309 1.00 98.06 175 SER A CA 1
ATOM 1436 C C . SER A 1 175 ? -12.779 2.222 2.520 1.00 98.06 175 SER A C 1
ATOM 1438 O O . SER A 1 175 ? -11.703 1.622 2.444 1.00 98.06 175 SER A O 1
ATOM 1440 N N . VAL A 1 176 ? -13.447 2.305 3.664 1.00 97.94 176 VAL A N 1
ATOM 1441 C CA . VAL A 1 176 ? -13.048 1.654 4.917 1.00 97.94 176 VAL A CA 1
ATOM 1442 C C . VAL A 1 176 ? -14.271 1.029 5.572 1.00 97.94 176 VAL A C 1
ATOM 1444 O O . VAL A 1 176 ? -15.400 1.419 5.268 1.00 97.94 176 VAL A O 1
ATOM 1447 N N . SER A 1 177 ? -14.065 0.073 6.475 1.00 95.94 177 SER A N 1
ATOM 1448 C CA . SER A 1 177 ? -15.157 -0.439 7.306 1.00 95.94 177 SER A CA 1
ATOM 1449 C C . SER A 1 177 ? -15.663 0.635 8.289 1.00 95.94 177 SER A C 1
ATOM 1451 O O . SER A 1 177 ? -14.901 1.537 8.654 1.00 95.94 177 SER A O 1
ATOM 1453 N N . PRO A 1 178 ? -16.939 0.581 8.730 1.00 94.19 178 PRO A N 1
ATOM 1454 C CA . PRO A 1 178 ? -17.576 1.697 9.437 1.00 94.19 178 PRO A CA 1
ATOM 1455 C C . PRO A 1 178 ? -16.860 2.166 10.709 1.00 94.19 178 PRO A C 1
ATOM 1457 O O . PRO A 1 178 ? -16.869 3.358 10.999 1.00 94.19 178 PRO A O 1
ATOM 1460 N N . GLN A 1 179 ? -16.191 1.271 11.446 1.00 93.00 179 GLN A N 1
ATOM 1461 C CA . GLN A 1 179 ? -15.438 1.637 12.652 1.00 93.00 179 GLN A CA 1
ATOM 1462 C C . GLN A 1 179 ? -14.163 2.453 12.370 1.00 93.00 179 GLN A C 1
ATOM 1464 O O . GLN A 1 179 ? -13.600 3.034 13.294 1.00 93.00 179 GLN A O 1
ATOM 1469 N N . TYR A 1 180 ? -13.725 2.524 11.109 1.00 94.38 180 TYR A N 1
ATOM 1470 C CA . TYR A 1 180 ? -12.624 3.375 10.654 1.00 94.38 180 TYR A CA 1
ATOM 1471 C C . TYR A 1 180 ? -13.084 4.518 9.736 1.00 94.38 180 TYR A C 1
ATOM 1473 O O . TYR A 1 180 ? -12.239 5.289 9.273 1.00 94.38 180 TYR A O 1
ATOM 1481 N N . ASP A 1 181 ? -14.393 4.681 9.485 1.00 90.19 181 ASP A N 1
ATOM 1482 C CA . ASP A 1 181 ? -14.928 5.798 8.692 1.00 90.19 181 ASP A CA 1
ATOM 1483 C C . ASP A 1 181 ? -15.029 7.096 9.516 1.00 90.19 181 ASP A C 1
ATOM 1485 O O . ASP A 1 181 ? -16.093 7.654 9.789 1.00 90.19 181 ASP A O 1
ATOM 1489 N N . ILE A 1 182 ? -13.866 7.544 9.986 1.00 76.44 182 ILE A N 1
ATOM 1490 C CA . ILE A 1 182 ? -13.741 8.579 11.004 1.00 76.44 182 ILE A CA 1
ATOM 1491 C C . ILE A 1 182 ? -13.673 9.967 10.351 1.00 76.44 182 ILE A C 1
ATOM 1493 O O . ILE A 1 182 ? -12.626 10.405 9.873 1.00 76.44 182 ILE A O 1
ATOM 1497 N N . LEU A 1 183 ? -14.791 10.696 10.416 1.00 58.44 183 LEU A N 1
ATOM 1498 C CA . LEU A 1 183 ? -14.861 12.159 10.243 1.00 58.44 183 LEU A CA 1
ATOM 1499 C C . LEU A 1 183 ? -14.825 12.918 11.594 1.00 58.44 183 LEU A C 1
ATOM 1501 O O . LEU A 1 183 ? -15.044 14.130 11.642 1.00 58.44 183 LEU A O 1
ATOM 1505 N N . SER A 1 184 ? -14.561 12.225 12.711 1.00 43.91 184 SER A N 1
ATOM 1506 C CA . SER A 1 184 ? -14.880 12.669 14.083 1.00 43.91 184 SER A CA 1
ATOM 1507 C C . SER A 1 184 ? -13.944 13.719 14.713 1.00 43.91 184 SER A C 1
ATOM 1509 O O . SER A 1 184 ? -13.736 13.711 15.922 1.00 43.91 184 SER A O 1
ATOM 1511 N N . TRP A 1 185 ? -13.401 14.638 13.914 1.00 44.56 185 TRP A N 1
ATOM 1512 C CA . TRP A 1 185 ? -12.953 15.950 14.410 1.00 44.56 185 TRP A CA 1
ATOM 1513 C C . TRP A 1 185 ? -13.536 17.127 13.609 1.00 44.56 185 TRP A C 1
ATOM 1515 O O . TRP A 1 185 ? -13.472 18.264 14.059 1.00 44.56 185 TRP A O 1
ATOM 1525 N N . MET A 1 186 ? -14.175 16.870 12.458 1.00 44.94 186 MET A N 1
ATOM 1526 C CA . MET A 1 186 ? -14.860 17.893 11.652 1.00 44.94 186 MET A CA 1
ATOM 1527 C C . MET A 1 186 ? -16.381 17.941 11.881 1.00 44.94 186 MET A C 1
ATOM 1529 O O . MET A 1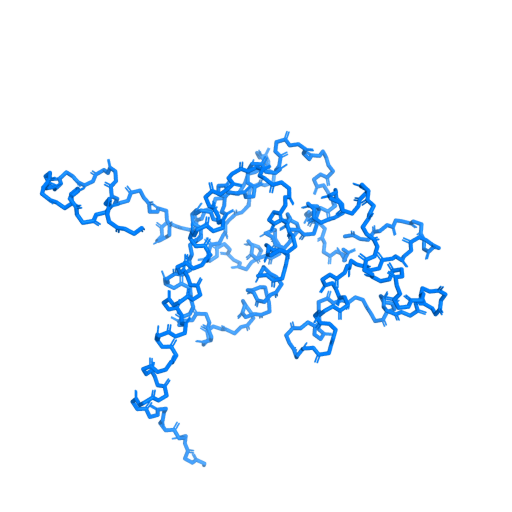 186 ? -17.044 18.835 11.362 1.00 44.94 186 MET A O 1
ATOM 1533 N N . SER A 1 187 ? -16.961 16.976 12.606 1.00 39.25 187 SER A N 1
ATOM 1534 C CA . SER A 1 187 ? -18.428 16.835 12.737 1.00 39.25 187 SER A CA 1
ATOM 1535 C C . SER A 1 187 ? -18.950 16.696 14.172 1.00 39.25 187 SER A C 1
ATOM 1537 O O . SER A 1 187 ? -20.159 16.692 14.382 1.00 39.25 187 SER A O 1
ATOM 1539 N N . THR A 1 188 ? -18.068 16.638 15.171 1.00 36.56 188 THR A N 1
ATOM 1540 C CA . THR A 1 188 ? -18.415 16.758 16.595 1.00 36.56 188 THR A CA 1
ATOM 1541 C C . THR A 1 188 ? -18.036 18.154 17.073 1.00 36.56 188 THR A C 1
ATOM 1543 O O . THR A 1 188 ? -16.860 18.431 17.293 1.00 36.56 188 THR A O 1
ATOM 1546 N N . GLY A 1 189 ? -19.021 19.047 17.196 1.00 44.12 189 GLY A N 1
ATOM 1547 C CA . GLY A 1 189 ? -18.798 20.437 17.599 1.00 44.12 189 GLY A CA 1
ATOM 1548 C C . GLY A 1 189 ? -18.376 20.562 19.063 1.00 44.12 189 GLY A C 1
ATOM 1549 O O . GLY A 1 189 ? -19.231 20.639 19.942 1.00 44.12 189 GLY A O 1
ATOM 1550 N N . LEU A 1 190 ? -17.067 20.604 19.308 1.00 35.25 190 LEU A N 1
ATOM 1551 C CA . LEU A 1 190 ? -16.442 20.876 20.603 1.00 35.25 190 LEU A CA 1
ATOM 1552 C C . LEU A 1 190 ? -15.417 22.015 20.460 1.00 35.25 190 LEU A C 1
ATOM 1554 O O . LEU A 1 190 ? -14.836 22.181 19.393 1.00 35.25 190 LEU A O 1
ATOM 1558 N N . GLY A 1 191 ? -15.272 22.788 21.544 1.00 35.88 191 GLY A N 1
ATOM 1559 C CA . GLY A 1 191 ? -14.310 23.869 21.832 1.00 35.88 191 GLY A CA 1
ATOM 1560 C C . GLY A 1 191 ? -13.441 24.457 20.710 1.00 35.88 191 GLY A C 1
ATOM 1561 O O . GLY A 1 191 ? -12.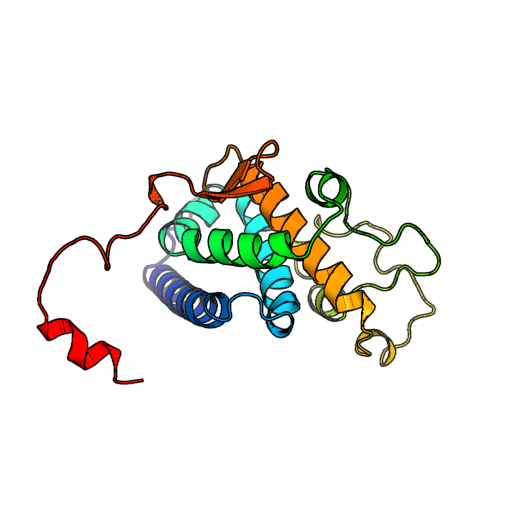601 23.782 20.126 1.00 35.88 191 GLY A O 1
ATOM 1562 N N . GLU A 1 192 ? -13.504 25.781 20.523 1.00 41.94 192 GLU A N 1
ATOM 1563 C CA . GLU A 1 192 ? -12.496 26.492 19.716 1.00 41.94 192 GLU A CA 1
ATOM 1564 C C . GLU A 1 192 ? -11.103 26.534 20.390 1.00 41.94 192 GLU A C 1
ATOM 1566 O O . GLU A 1 192 ? -10.120 26.840 19.717 1.00 41.94 192 GLU A O 1
ATOM 1571 N N . ASP A 1 193 ? -11.005 26.178 21.677 1.00 44.00 193 ASP A N 1
ATOM 1572 C CA . ASP A 1 193 ? -9.785 26.270 22.494 1.00 44.00 193 ASP A CA 1
ATOM 1573 C C . ASP A 1 193 ? -8.674 25.265 22.116 1.00 44.00 193 ASP A C 1
ATOM 1575 O O . ASP A 1 193 ? -7.494 25.601 22.215 1.00 44.00 193 ASP A O 1
ATOM 1579 N N . GLU A 1 194 ? -8.994 24.071 21.592 1.00 41.50 194 GLU A N 1
ATOM 1580 C CA . GLU A 1 194 ? -7.963 23.102 21.148 1.00 41.50 194 GLU A CA 1
ATOM 1581 C C . GLU A 1 194 ? -7.212 23.550 19.873 1.00 41.50 194 GLU A C 1
ATOM 1583 O O . GLU A 1 194 ? -6.189 22.972 19.499 1.00 41.50 194 GLU A O 1
ATOM 1588 N N . ARG A 1 195 ? -7.657 24.625 19.205 1.00 44.81 195 ARG A N 1
ATOM 1589 C CA . ARG A 1 195 ? -7.020 25.142 17.976 1.00 44.81 195 ARG A CA 1
ATOM 1590 C C . ARG A 1 195 ? -5.639 25.772 18.196 1.00 44.81 195 ARG A C 1
ATOM 1592 O O . ARG A 1 195 ? -4.943 26.043 17.213 1.00 44.81 195 ARG A O 1
ATOM 1599 N N . ILE A 1 196 ? -5.256 26.036 19.446 1.00 40.00 196 ILE A N 1
ATOM 1600 C CA . ILE A 1 196 ? -4.003 26.727 19.779 1.00 40.00 196 ILE A CA 1
ATOM 1601 C C . ILE A 1 196 ? -2.814 25.754 19.795 1.00 40.00 196 ILE A C 1
ATOM 1603 O O . ILE A 1 196 ? -1.768 26.083 19.239 1.00 40.00 196 ILE A O 1
ATOM 1607 N N . GLU A 1 197 ? -2.965 24.543 20.341 1.00 38.59 197 GLU A N 1
ATOM 1608 C CA . GLU A 1 197 ? -1.852 23.577 20.407 1.00 38.59 197 GLU A CA 1
ATOM 1609 C C . GLU A 1 197 ? -1.550 22.920 19.050 1.00 38.59 197 GLU A C 1
ATOM 1611 O O . GLU A 1 197 ? -0.393 22.647 18.743 1.00 38.59 197 GLU A O 1
ATOM 1616 N N . ALA A 1 198 ? -2.552 22.759 18.178 1.00 38.75 198 ALA A N 1
ATOM 1617 C CA . ALA A 1 198 ? -2.385 22.167 16.844 1.00 38.75 198 ALA A CA 1
ATOM 1618 C C . ALA A 1 198 ? -1.643 23.058 15.816 1.00 38.75 198 ALA A C 1
ATOM 1620 O O . ALA A 1 198 ? -1.448 22.635 14.678 1.00 38.75 198 ALA A O 1
ATOM 1621 N N . ASN A 1 199 ? -1.246 24.280 16.196 1.00 37.66 199 ASN A N 1
ATOM 1622 C CA . ASN A 1 199 ? -0.397 25.175 15.393 1.00 37.66 199 ASN A CA 1
ATOM 1623 C C . ASN A 1 199 ? 1.012 25.365 15.996 1.00 37.66 199 ASN A C 1
ATOM 1625 O O . ASN A 1 199 ? 1.771 26.222 15.537 1.00 37.66 199 ASN A O 1
ATOM 1629 N N . ALA A 1 200 ? 1.376 24.567 17.004 1.00 41.22 200 ALA A N 1
ATOM 1630 C CA . ALA A 1 200 ? 2.752 24.395 17.449 1.00 41.22 200 ALA A CA 1
ATOM 1631 C C . ALA A 1 200 ? 3.263 23.013 17.000 1.00 41.22 200 ALA A C 1
ATOM 1633 O O . ALA A 1 200 ? 2.647 22.000 17.326 1.00 41.22 200 ALA A O 1
ATOM 1634 N N . PHE A 1 201 ? 4.418 23.004 16.319 1.00 39.53 201 PHE A N 1
ATOM 1635 C CA . PHE A 1 201 ? 5.101 21.849 15.696 1.00 39.53 201 PHE A CA 1
ATOM 1636 C C . PHE A 1 201 ? 4.512 21.366 14.356 1.00 39.53 201 PHE A C 1
ATOM 1638 O O . PHE A 1 201 ? 3.821 20.322 14.324 1.00 39.53 201 PHE A O 1
#

Mean predicted aligned error: 7.99 Å

pLDDT: mean 86.67, std 17.3, range [35.25, 98.5]

Sequence (201 aa):
MVGSEIDESTLNHLSNALKLANRTHNVVLRRFGDPNILPYLHVTLAFIYHLSSSPEAMAYLAPDFPWKLTAVMLNTFLRSFHSHSRIESQRFPQSENAQVRRPLPEDYAMRGLLWVDKYFPADWFSNDKIDDDEKHFEVASMSEERKERVLYLGCRIAARDGKWLCYDSDSHQFSVSPQYDILSWMSTGLGEDERIEANAF

Foldseek 3Di:
DDDDDQDPVNVVVLVVVLVVVQVVQVVLLVPALDLVCLLVLLLVLLLVLLCLVPPVSCVSNQLSHQLASLQRRLVSLVVVDDCLVLLLDPDQNADPPPVPLQDALSVVVCPPPPSCPPVDDPCSPVPPPQDPVNSHDDDPVVSVSSSSSSSSSLNSSLVSVQAAWHADPVVGGIDHDPSNNDPPPVPPDDDPVVVPVVPPD

InterPro domains:
  IPR011990 Tetratricopeptide-like helical domain superfamily [SSF48452] (32-176)
  IPR045153 Est1/Ebs1-like [PTHR15696] (10-173)

Solvent-accessible surface area (backbone atoms only — not comparable to full-atom values): 12191 Å² total; per-residue (Å²): 133,83,81,78,75,81,48,72,66,59,54,51,51,50,52,51,50,50,53,52,49,38,51,51,51,55,58,58,49,64,53,68,64,49,73,88,50,34,64,62,47,33,59,49,39,47,48,50,48,42,41,72,75,36,71,74,59,36,67,72,48,58,80,68,44,63,47,50,46,49,21,55,34,50,45,45,51,48,80,79,56,83,64,61,74,56,30,72,40,96,60,80,83,65,68,87,52,74,90,66,60,69,67,51,49,64,51,63,73,46,61,88,42,82,63,44,73,83,67,60,62,96,67,56,85,65,59,84,84,65,51,83,65,60,46,68,61,85,54,83,65,53,60,55,46,37,49,46,45,37,46,21,40,49,41,64,41,14,69,54,83,32,70,52,37,28,65,42,83,89,79,69,43,53,40,46,26,77,96,46,62,76,59,80,76,85,73,59,97,67,72,82,73,66,64,62,63,80,77,59,134

Organism: NCBI:txid314037

Secondary structure (DSSP, 8-state):
----PPPHHHHHHHHHHHHHHHHHHHHHTTSTT-GGGHHHHHHHHHHHHHHTT-HHHHHHHTTTS-HHHHHHHHHHHHTT---HHHHSSSS----S-GGG----HHHHHHTT-GGGTTTS-TTTT--TT--TTGGG---THHHHHHHHHHHHHHHHHHTTTTSSEEEETTTTEEEE-GGG---TTTSS---GGGGTGGG--

Radius of gyration: 18.94 Å; Cα contacts (8 Å, |Δi|>4): 176; chains: 1; bounding box: 43×51×52 Å